Protein AF-A0A7S0AYL0-F1 (afdb_monomer_lite)

InterPro domains:
  IPR009915 NnrU domain [PF07298] (120-303)

Structure (mmCIF, N/CA/C/O backbone):
data_AF-A0A7S0AYL0-F1
#
_entry.id   AF-A0A7S0AYL0-F1
#
loop_
_atom_site.group_PDB
_atom_site.id
_atom_site.type_symbol
_atom_site.label_atom_id
_atom_site.label_alt_id
_atom_site.label_comp_id
_atom_site.label_asym_id
_atom_site.label_entity_id
_atom_site.label_seq_id
_atom_site.pdbx_PDB_ins_code
_atom_site.Cartn_x
_atom_site.Cartn_y
_atom_site.Cartn_z
_atom_site.occupancy
_atom_site.B_iso_or_equiv
_atom_site.auth_seq_id
_atom_site.auth_comp_id
_atom_site.auth_asym_id
_atom_site.auth_atom_id
_atom_site.pdbx_PDB_model_num
ATOM 1 N N . MET A 1 1 ? -30.065 -2.605 -17.791 1.00 26.47 1 MET A N 1
ATOM 2 C CA . MET A 1 1 ? -29.076 -2.563 -16.695 1.00 26.47 1 MET A CA 1
ATOM 3 C C . MET A 1 1 ? -28.288 -1.278 -16.869 1.00 26.47 1 MET A C 1
ATOM 5 O O . MET A 1 1 ? -27.370 -1.223 -17.673 1.00 26.47 1 MET A O 1
ATOM 9 N N . THR A 1 2 ? -28.774 -0.203 -16.255 1.00 16.83 2 THR A N 1
ATOM 10 C CA . THR A 1 2 ? -28.238 1.151 -16.422 1.00 16.83 2 THR A CA 1
ATOM 11 C C . THR A 1 2 ? -27.133 1.337 -15.394 1.00 16.83 2 THR A C 1
ATOM 13 O O . THR A 1 2 ? -27.406 1.353 -14.197 1.00 16.83 2 THR A O 1
ATOM 16 N N . ILE A 1 3 ? -25.887 1.403 -15.856 1.00 20.98 3 ILE A N 1
ATOM 17 C CA . ILE A 1 3 ? -24.735 1.731 -15.018 1.00 20.98 3 ILE A CA 1
ATOM 18 C C . ILE A 1 3 ? -24.869 3.212 -14.661 1.00 20.98 3 ILE A C 1
ATOM 20 O O . ILE A 1 3 ? -24.733 4.078 -15.522 1.00 20.98 3 ILE A O 1
ATOM 24 N N . ILE A 1 4 ? -25.195 3.499 -13.402 1.00 21.14 4 ILE A N 1
ATOM 25 C CA . ILE A 1 4 ? -25.156 4.858 -12.863 1.00 21.14 4 ILE A CA 1
ATOM 26 C C . ILE A 1 4 ? -23.681 5.176 -12.617 1.00 21.14 4 ILE A C 1
ATOM 28 O O . ILE A 1 4 ? -23.102 4.764 -11.614 1.00 21.14 4 ILE A O 1
ATOM 32 N N . ILE A 1 5 ? -23.058 5.870 -13.567 1.00 24.27 5 ILE A N 1
ATOM 33 C CA . ILE A 1 5 ? -21.758 6.509 -13.365 1.00 24.27 5 ILE A CA 1
ATOM 34 C C . ILE A 1 5 ? -22.029 7.731 -12.485 1.00 24.27 5 ILE A C 1
ATOM 36 O O . ILE A 1 5 ? -22.561 8.736 -12.952 1.00 24.27 5 ILE A O 1
ATOM 40 N N . VAL A 1 6 ? -21.738 7.616 -11.192 1.00 28.38 6 VAL A N 1
ATOM 41 C CA . VAL A 1 6 ? -21.771 8.758 -10.273 1.00 28.38 6 VAL A CA 1
ATOM 42 C C . VAL A 1 6 ? -20.580 9.656 -10.615 1.00 28.38 6 VAL A C 1
ATOM 44 O O . VAL A 1 6 ? -19.429 9.224 -10.567 1.00 28.38 6 VAL A O 1
ATOM 47 N N . ASP A 1 7 ? -20.871 10.893 -11.011 1.00 25.28 7 ASP A N 1
ATOM 48 C CA . ASP A 1 7 ? -19.902 11.928 -11.372 1.00 25.28 7 ASP A CA 1
ATOM 49 C C . ASP A 1 7 ? -19.123 12.397 -10.125 1.00 25.28 7 ASP A C 1
ATOM 51 O O . ASP A 1 7 ? -19.541 13.294 -9.393 1.00 25.28 7 ASP A O 1
ATOM 55 N N . TYR A 1 8 ? -17.986 11.748 -9.855 1.00 32.00 8 TYR A N 1
ATOM 56 C CA . TYR A 1 8 ? -17.042 12.131 -8.797 1.00 32.00 8 TYR A CA 1
ATOM 57 C C . TYR A 1 8 ? -16.017 13.191 -9.252 1.00 32.00 8 TYR A C 1
ATOM 59 O O . TYR A 1 8 ? -15.178 13.613 -8.453 1.00 32.00 8 TYR A O 1
ATOM 67 N N . THR A 1 9 ? -16.067 13.661 -10.505 1.00 30.56 9 THR A N 1
ATOM 68 C CA . THR A 1 9 ? -15.042 14.569 -11.048 1.00 30.56 9 THR A CA 1
ATOM 69 C C . THR A 1 9 ? -15.133 16.001 -10.515 1.00 30.56 9 THR A C 1
ATOM 71 O O . THR A 1 9 ? -14.106 16.666 -10.367 1.00 30.56 9 THR A O 1
ATOM 74 N N . ASN A 1 10 ? -16.319 16.465 -10.115 1.00 28.25 10 ASN A N 1
ATOM 75 C CA . ASN A 1 10 ? -16.501 17.855 -9.676 1.00 28.25 10 ASN A CA 1
ATOM 76 C C . ASN A 1 10 ? -15.939 18.168 -8.271 1.00 28.25 10 ASN A C 1
ATOM 78 O O . ASN A 1 10 ? -15.585 19.314 -8.005 1.00 28.25 10 ASN A O 1
ATOM 82 N N . GLY A 1 11 ? -15.779 17.174 -7.386 1.00 31.61 11 GLY A N 1
ATOM 83 C CA . GLY A 1 11 ? -15.178 17.376 -6.052 1.00 31.61 11 GLY A CA 1
ATOM 84 C C . GLY A 1 11 ? -13.641 17.366 -6.039 1.00 31.61 11 GLY A C 1
ATOM 85 O O . GLY A 1 11 ? -13.011 17.928 -5.139 1.00 31.61 11 GLY A O 1
ATOM 86 N N . PHE A 1 12 ? -13.026 16.749 -7.052 1.00 35.31 12 PHE A N 1
ATOM 87 C CA . PHE A 1 12 ? -11.572 16.602 -7.160 1.00 35.31 12 PHE A CA 1
ATOM 88 C C . PHE A 1 12 ? -10.872 17.942 -7.450 1.00 35.31 12 PHE A C 1
ATOM 90 O O . PHE A 1 12 ? -9.815 18.222 -6.889 1.00 35.31 12 PHE A O 1
ATOM 97 N N . LEU A 1 13 ? -11.492 18.815 -8.253 1.00 30.33 13 LEU A N 1
ATOM 98 C CA . LEU A 1 13 ? -10.909 20.104 -8.653 1.00 30.33 13 LEU A CA 1
ATOM 99 C C . LEU A 1 13 ? -11.212 21.259 -7.683 1.00 30.33 13 LEU A C 1
ATOM 101 O O . LEU A 1 13 ? -10.445 22.217 -7.621 1.00 30.33 13 LEU A O 1
ATOM 105 N N . SER A 1 14 ? -12.284 21.187 -6.887 1.00 31.20 14 SER A N 1
ATOM 106 C CA . SER A 1 14 ? -12.647 22.268 -5.952 1.00 31.20 14 SER A CA 1
ATOM 107 C C . SER A 1 14 ? -11.767 22.326 -4.697 1.00 31.20 14 SER A C 1
ATOM 109 O O . SER A 1 14 ? -11.716 23.359 -4.033 1.00 31.20 14 SER A O 1
ATOM 111 N N . SER A 1 15 ? -11.074 21.230 -4.377 1.00 34.34 15 SER A N 1
ATOM 112 C CA . SER A 1 15 ? -10.279 21.068 -3.149 1.00 34.34 15 SER A CA 1
ATOM 113 C C . SER A 1 15 ? -8.835 21.583 -3.281 1.00 34.34 15 SER A C 1
ATOM 115 O O . SER A 1 15 ? -8.134 21.726 -2.284 1.00 34.34 15 SER A O 1
ATOM 117 N N . PHE A 1 16 ? -8.396 21.909 -4.502 1.00 29.06 16 PHE A N 1
ATOM 118 C CA . PHE A 1 16 ? -7.087 22.490 -4.817 1.00 29.06 16 PHE A CA 1
ATOM 119 C C . PHE A 1 16 ? -7.197 24.014 -5.029 1.00 29.06 16 PHE A C 1
ATOM 121 O O . PHE A 1 16 ? -6.874 24.546 -6.089 1.00 29.06 16 PHE A O 1
ATOM 128 N N . GLN A 1 17 ? -7.663 24.760 -4.022 1.00 27.66 17 GLN A N 1
ATOM 129 C CA . GLN A 1 17 ? -7.440 26.211 -4.004 1.00 27.66 17 GLN A CA 1
ATOM 130 C C . GLN A 1 17 ? -6.068 26.503 -3.388 1.00 27.66 17 GLN A C 1
ATOM 132 O O . GLN A 1 17 ? -5.915 26.566 -2.172 1.00 27.66 17 GLN A O 1
ATOM 137 N N . LEU A 1 18 ? -5.064 26.697 -4.250 1.00 30.95 18 LEU A N 1
ATOM 138 C CA . LEU A 1 18 ? -3.813 27.367 -3.882 1.00 30.95 18 LEU A CA 1
ATOM 139 C C . LEU A 1 18 ? -4.119 28.745 -3.255 1.00 30.95 18 LEU A C 1
ATOM 141 O O . LEU A 1 18 ? -5.102 29.387 -3.648 1.00 30.95 18 LEU A O 1
ATOM 145 N N . PRO A 1 19 ? -3.291 29.237 -2.314 1.00 30.42 19 PRO A N 1
ATOM 146 C CA . PRO A 1 19 ? -3.518 30.520 -1.663 1.00 30.42 19 PRO A CA 1
ATOM 147 C C . PRO A 1 19 ? -3.587 31.655 -2.694 1.00 30.42 19 PRO A C 1
ATOM 149 O O . PRO A 1 19 ? -2.611 32.005 -3.360 1.00 30.42 19 PRO A O 1
ATOM 152 N N . LYS A 1 20 ? -4.775 32.259 -2.807 1.00 38.06 20 LYS A N 1
ATOM 153 C CA . LYS A 1 20 ? -4.992 33.534 -3.490 1.00 38.06 20 LYS A CA 1
ATOM 154 C C . LYS A 1 20 ? -4.237 34.606 -2.708 1.00 38.06 20 LYS A C 1
ATOM 156 O O . LYS A 1 20 ? -4.746 35.048 -1.692 1.00 38.06 20 LYS A O 1
ATOM 161 N N . HIS A 1 21 ? -3.028 34.958 -3.146 1.00 34.19 21 HIS A N 1
ATOM 162 C CA . HIS A 1 21 ? -2.421 36.300 -3.110 1.00 34.19 21 HIS A CA 1
ATOM 163 C C . HIS A 1 21 ? -0.902 36.206 -3.332 1.00 34.19 21 HIS A C 1
ATOM 165 O O . HIS A 1 21 ? -0.111 36.312 -2.403 1.00 34.19 21 HIS A O 1
ATOM 171 N N . VAL A 1 22 ? -0.484 36.103 -4.595 1.00 30.55 22 VAL A N 1
ATOM 172 C CA . VAL A 1 22 ? 0.823 36.617 -5.030 1.00 30.55 22 VAL A CA 1
ATOM 173 C C . VAL A 1 22 ? 0.535 37.638 -6.123 1.00 30.55 22 VAL A C 1
ATOM 175 O O . VAL A 1 22 ? 0.141 37.291 -7.234 1.00 30.55 22 VAL A O 1
ATOM 178 N N . LYS A 1 23 ? 0.640 38.927 -5.779 1.00 30.06 23 LYS A N 1
ATOM 179 C CA . LYS A 1 23 ? 0.617 40.016 -6.760 1.00 30.06 23 LYS A CA 1
ATOM 180 C C . LYS A 1 23 ? 1.917 39.937 -7.554 1.00 30.06 23 LYS A C 1
ATOM 182 O O . LYS A 1 23 ? 2.958 40.355 -7.061 1.00 30.06 23 LYS A O 1
ATOM 187 N N . VAL A 1 24 ? 1.849 39.412 -8.770 1.00 33.09 24 VAL A N 1
ATOM 188 C CA . VAL A 1 24 ? 2.920 39.575 -9.754 1.00 33.09 24 VAL A CA 1
ATOM 189 C C . VAL A 1 24 ? 2.742 40.960 -10.372 1.00 33.09 24 VAL A C 1
ATOM 191 O O . VAL A 1 24 ? 1.750 41.228 -11.048 1.00 33.09 24 VAL A O 1
ATOM 194 N N . THR A 1 25 ? 3.660 41.875 -10.070 1.00 34.66 25 THR A N 1
ATOM 195 C CA . THR A 1 25 ? 3.777 43.170 -10.751 1.00 34.66 25 THR A CA 1
ATOM 196 C C . THR A 1 25 ? 4.144 42.950 -12.222 1.00 34.66 25 THR A C 1
ATOM 198 O O . THR A 1 25 ? 5.021 42.126 -12.491 1.00 34.66 25 THR A O 1
ATOM 201 N N . PRO A 1 26 ? 3.530 43.666 -13.183 1.00 31.12 26 PRO A N 1
ATOM 202 C CA . PRO A 1 26 ? 3.932 43.579 -14.580 1.00 31.12 26 PRO A CA 1
ATOM 203 C C . PRO A 1 26 ? 5.318 44.209 -14.734 1.00 31.12 26 PRO A C 1
ATOM 205 O O . PRO A 1 26 ? 5.498 45.384 -14.417 1.00 31.12 26 PRO A O 1
ATOM 208 N N . ALA A 1 27 ? 6.293 43.426 -15.195 1.00 35.28 27 ALA A N 1
ATOM 209 C CA . ALA A 1 27 ? 7.571 43.959 -15.636 1.00 35.28 27 ALA A CA 1
ATOM 210 C C . ALA A 1 27 ? 7.361 44.794 -16.905 1.00 35.28 27 ALA A C 1
ATOM 212 O O . ALA A 1 27 ? 6.584 44.437 -17.793 1.00 35.28 27 ALA A O 1
ATOM 213 N N . GLU A 1 28 ? 8.034 45.936 -16.925 1.00 33.78 28 GLU A N 1
ATOM 214 C CA . GLU A 1 28 ? 7.941 46.978 -17.930 1.00 33.78 28 GLU A CA 1
ATOM 215 C C . GLU A 1 28 ? 8.328 46.501 -19.335 1.00 33.78 28 GLU A C 1
ATOM 217 O O . GLU A 1 28 ? 9.193 45.650 -19.544 1.00 33.78 28 GLU A O 1
ATOM 222 N N . TYR A 1 29 ? 7.658 47.124 -20.300 1.00 36.09 29 TYR A N 1
ATOM 223 C CA . TYR A 1 29 ? 7.918 47.077 -21.729 1.00 36.09 29 TYR A CA 1
ATOM 224 C C . TYR A 1 29 ? 9.402 47.298 -22.060 1.00 36.09 29 TYR A C 1
ATOM 226 O O . TYR A 1 29 ? 9.935 48.383 -21.835 1.00 36.09 29 TYR A O 1
ATOM 234 N N . PHE A 1 30 ? 10.019 46.330 -22.737 1.00 33.75 30 PHE A N 1
ATOM 235 C CA . PHE A 1 30 ? 11.173 46.575 -23.599 1.00 33.75 30 PHE A CA 1
ATOM 236 C C . PHE A 1 30 ? 10.751 46.360 -25.056 1.00 33.75 30 PHE A C 1
ATOM 238 O O . PHE A 1 30 ? 10.310 45.277 -25.437 1.00 33.75 30 PHE A O 1
ATOM 245 N N . SER A 1 31 ? 10.838 47.425 -25.858 1.00 36.59 31 SER A N 1
ATOM 246 C CA . SER A 1 31 ? 10.596 47.385 -27.306 1.00 36.59 31 SER A CA 1
ATOM 247 C C . SER A 1 31 ? 11.682 46.584 -28.039 1.00 36.59 31 SER A C 1
ATOM 249 O O . SER A 1 31 ? 12.841 46.608 -27.616 1.00 36.59 31 SER A O 1
ATOM 251 N N . PRO A 1 32 ? 11.342 45.920 -29.159 1.00 41.91 32 PRO A N 1
ATOM 252 C CA . PRO A 1 32 ? 12.275 45.099 -29.913 1.00 41.91 32 PRO A CA 1
ATOM 253 C C . PRO A 1 32 ? 13.126 45.980 -30.829 1.00 41.91 32 PRO A C 1
ATOM 255 O O . PRO A 1 32 ? 12.594 46.727 -31.650 1.00 41.91 32 PRO A O 1
ATOM 258 N N . ASN A 1 33 ? 14.449 45.861 -30.720 1.00 36.22 33 ASN A N 1
ATOM 259 C CA . ASN A 1 33 ? 15.354 46.320 -31.766 1.00 36.22 33 ASN A CA 1
ATOM 260 C C . ASN A 1 33 ? 15.799 45.112 -32.595 1.00 36.22 33 ASN A C 1
ATOM 262 O O . ASN A 1 33 ? 16.227 44.084 -32.074 1.00 36.22 33 ASN A O 1
ATOM 266 N N . SER A 1 34 ? 15.619 45.268 -33.897 1.00 54.88 34 SER A N 1
ATOM 267 C CA . SER A 1 34 ? 15.847 44.332 -34.988 1.00 54.88 34 SER A CA 1
ATOM 268 C C . SER A 1 34 ? 17.227 43.670 -34.990 1.00 54.88 34 SER A C 1
ATOM 270 O O . SER A 1 34 ? 18.239 44.368 -35.020 1.00 54.88 34 SER A O 1
ATOM 272 N N . ASN A 1 35 ? 17.256 42.340 -35.123 1.00 39.06 35 ASN A N 1
ATOM 273 C CA . ASN A 1 35 ? 18.269 41.655 -35.926 1.00 39.06 35 ASN A CA 1
ATOM 274 C C . ASN A 1 35 ? 17.721 40.332 -36.503 1.00 39.06 35 ASN A C 1
ATOM 276 O O . ASN A 1 35 ? 16.977 39.636 -35.809 1.00 39.06 35 ASN A O 1
ATOM 280 N N . PRO A 1 36 ? 18.041 39.997 -37.767 1.00 52.12 36 PRO A N 1
ATOM 281 C CA . PRO A 1 36 ? 17.479 38.853 -38.471 1.00 52.12 36 PRO A CA 1
ATOM 282 C C . PRO A 1 36 ? 18.335 37.597 -38.270 1.00 52.12 36 PRO A C 1
ATOM 284 O O . PRO A 1 36 ? 19.562 37.670 -38.248 1.00 52.12 36 PRO A O 1
ATOM 287 N N . GLY A 1 37 ? 17.680 36.437 -38.210 1.00 47.25 37 GLY A N 1
ATOM 288 C CA . GLY A 1 37 ? 18.334 35.141 -38.389 1.00 47.25 37 GLY A CA 1
ATOM 289 C C . GLY A 1 37 ? 18.324 34.247 -37.157 1.00 47.25 37 GLY A C 1
ATOM 290 O O . GLY A 1 37 ? 19.370 34.007 -36.574 1.00 47.25 37 GLY A O 1
ATOM 291 N N . TYR A 1 38 ? 17.158 33.704 -36.812 1.00 39.50 38 TYR A N 1
ATOM 292 C CA . TYR A 1 38 ? 17.070 32.342 -36.288 1.00 39.50 38 TYR A CA 1
ATOM 293 C C . TYR A 1 38 ? 15.768 31.731 -36.795 1.00 39.50 38 TYR A C 1
ATOM 295 O O . TYR A 1 38 ? 14.670 32.070 -36.358 1.00 39.50 38 TYR A O 1
ATOM 303 N N . ASP A 1 39 ? 15.934 30.900 -37.815 1.00 47.94 39 ASP A N 1
ATOM 304 C CA . ASP A 1 39 ? 14.922 29.989 -38.318 1.00 47.94 39 ASP A CA 1
ATOM 305 C C . ASP A 1 39 ? 14.740 28.836 -37.316 1.00 47.94 39 ASP A C 1
ATOM 307 O O . ASP A 1 39 ? 15.623 28.580 -36.494 1.00 47.94 39 ASP A O 1
ATOM 311 N N . SER A 1 40 ? 13.625 28.118 -37.432 1.00 44.62 40 SER A N 1
ATOM 312 C CA . SER A 1 40 ? 13.174 26.974 -36.617 1.00 44.62 40 SER A CA 1
ATOM 313 C C . SER A 1 40 ? 12.541 27.287 -35.252 1.00 44.62 40 SER A C 1
ATOM 315 O O . SER A 1 40 ? 13.028 26.947 -34.174 1.00 44.62 40 SER A O 1
ATOM 317 N N . THR A 1 41 ? 11.306 27.788 -35.324 1.00 42.84 41 THR A N 1
ATOM 318 C CA . THR A 1 41 ? 10.229 27.374 -34.418 1.00 42.84 41 THR A CA 1
ATOM 319 C C . THR A 1 41 ? 10.084 25.848 -34.463 1.00 42.84 41 THR A C 1
ATOM 321 O O . THR A 1 41 ? 9.257 25.288 -35.182 1.00 42.84 41 THR A O 1
ATOM 324 N N . SER A 1 42 ? 10.895 25.156 -33.664 1.00 44.16 42 SER A N 1
ATOM 325 C CA . SER A 1 42 ? 10.657 23.764 -33.289 1.00 44.16 42 SER A CA 1
ATOM 326 C C . SER A 1 42 ? 9.428 23.744 -32.391 1.00 44.16 42 SER A C 1
ATOM 328 O O . SER A 1 42 ? 9.512 23.805 -31.167 1.00 44.16 42 SER A O 1
ATOM 330 N N . SER A 1 43 ? 8.256 23.760 -33.022 1.00 43.69 43 SER A N 1
ATOM 331 C CA . SER A 1 43 ? 7.016 23.406 -32.354 1.00 43.69 43 SER A CA 1
ATOM 332 C C . SER A 1 43 ? 7.212 22.015 -31.753 1.00 43.69 43 SER A C 1
ATOM 334 O O . SER A 1 43 ? 7.359 21.025 -32.465 1.00 43.69 43 SER A O 1
ATOM 336 N N . LEU A 1 44 ? 7.287 21.965 -30.423 1.00 42.00 44 LEU A N 1
ATOM 337 C CA . LEU A 1 44 ? 7.211 20.759 -29.608 1.00 42.00 44 LEU A CA 1
ATOM 338 C C . LEU A 1 44 ? 5.810 20.159 -29.806 1.00 42.00 44 LEU A C 1
ATOM 340 O O . LEU A 1 44 ? 4.937 20.243 -28.946 1.00 42.00 44 LEU A O 1
ATOM 344 N N . GLN A 1 45 ? 5.560 19.590 -30.984 1.00 42.00 45 GLN A N 1
ATOM 345 C CA . GLN A 1 45 ? 4.524 18.589 -31.155 1.00 42.00 45 GLN A CA 1
ATOM 346 C C . GLN A 1 45 ? 5.002 17.375 -30.361 1.00 42.00 45 GLN A C 1
ATOM 348 O O . GLN A 1 45 ? 5.715 16.520 -30.880 1.00 42.00 45 GLN A O 1
ATOM 353 N N . MET A 1 46 ? 4.628 17.304 -29.079 1.00 41.81 46 MET A N 1
ATOM 354 C CA . MET A 1 46 ? 4.509 16.018 -28.400 1.00 41.81 46 MET A CA 1
ATOM 355 C C . MET A 1 46 ? 3.421 15.239 -29.142 1.00 41.81 46 MET A C 1
ATOM 357 O O . MET A 1 46 ? 2.249 15.266 -28.769 1.00 41.81 46 MET A O 1
ATOM 361 N N . ALA A 1 47 ? 3.792 14.612 -30.255 1.00 45.59 47 ALA A N 1
ATOM 362 C CA . ALA A 1 47 ? 2.994 13.568 -30.854 1.00 45.59 47 ALA A CA 1
ATOM 363 C C . ALA A 1 47 ? 2.912 12.467 -29.795 1.00 45.59 47 ALA A C 1
ATOM 365 O O . AL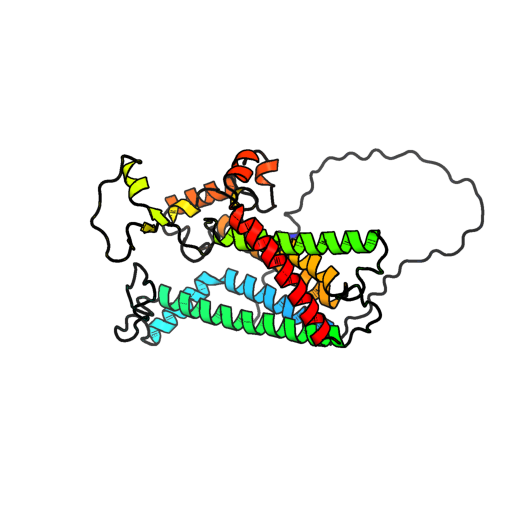A A 1 47 ? 3.891 11.770 -29.536 1.00 45.59 47 ALA A O 1
ATOM 366 N N . SER A 1 48 ? 1.775 12.382 -29.107 1.00 55.88 48 SER A N 1
ATOM 367 C CA . SER A 1 48 ? 1.471 11.227 -28.277 1.00 55.88 48 SER A CA 1
ATOM 368 C C . SER A 1 48 ? 1.355 10.052 -29.233 1.00 55.88 48 SER A C 1
ATOM 370 O O . SER A 1 48 ? 0.360 9.906 -29.944 1.00 55.88 48 SER A O 1
ATOM 372 N N . SER A 1 49 ? 2.417 9.253 -29.321 1.00 70.81 49 SER A N 1
ATOM 373 C CA . SER A 1 49 ? 2.323 7.951 -29.960 1.00 70.81 49 SER A CA 1
ATOM 374 C C . SER A 1 49 ? 1.143 7.220 -29.316 1.00 70.81 49 SER A C 1
ATOM 376 O O . SER A 1 49 ? 1.039 7.218 -28.084 1.00 70.81 49 SER A O 1
ATOM 378 N N . PRO A 1 50 ? 0.211 6.671 -30.111 1.00 80.94 50 PRO A N 1
ATOM 379 C CA . PRO A 1 50 ? -0.902 5.923 -29.552 1.00 80.94 50 PRO A CA 1
ATOM 380 C C . PRO A 1 50 ? -0.350 4.761 -28.722 1.00 80.94 50 PRO A C 1
ATOM 382 O O . PRO A 1 50 ? 0.623 4.126 -29.131 1.00 80.94 50 PRO A O 1
ATOM 385 N N . LEU A 1 51 ? -0.966 4.508 -27.563 1.00 85.56 51 LEU A N 1
ATOM 386 C CA . LEU A 1 51 ? -0.624 3.365 -26.716 1.00 85.56 51 LEU A CA 1
ATOM 387 C C . LEU A 1 51 ? -0.668 2.081 -27.546 1.00 85.56 51 LEU A C 1
ATOM 389 O O . LEU A 1 51 ? -1.595 1.872 -28.336 1.00 85.56 51 LEU A O 1
ATOM 393 N N . THR A 1 52 ? 0.311 1.209 -27.339 1.00 90.00 52 THR A N 1
ATOM 394 C CA . THR A 1 52 ? 0.251 -0.156 -27.862 1.00 90.00 52 THR A CA 1
ATOM 395 C C . THR A 1 52 ? -0.926 -0.913 -27.234 1.00 90.00 52 THR A C 1
ATOM 397 O O . THR A 1 52 ? -1.438 -0.540 -26.174 1.00 90.00 52 THR A O 1
ATOM 400 N N . ASN A 1 53 ? -1.367 -2.003 -27.871 1.00 93.56 53 ASN A N 1
ATOM 401 C CA . ASN A 1 53 ? -2.448 -2.832 -27.323 1.00 93.56 53 ASN A CA 1
ATOM 402 C C . ASN A 1 53 ? -2.105 -3.369 -25.921 1.00 93.56 53 ASN A C 1
ATOM 404 O O . ASN A 1 53 ? -2.985 -3.430 -25.063 1.00 93.56 53 ASN A O 1
ATOM 408 N N . ASP A 1 54 ? -0.834 -3.700 -25.677 1.00 93.94 54 ASP A N 1
ATOM 409 C CA . ASP A 1 54 ? -0.372 -4.231 -24.393 1.00 93.94 54 ASP A CA 1
ATOM 410 C C . ASP A 1 54 ? -0.337 -3.144 -23.310 1.00 93.94 54 ASP A C 1
ATOM 412 O O . ASP A 1 54 ? -0.793 -3.369 -22.188 1.00 93.94 54 ASP A O 1
ATOM 416 N N . GLU A 1 55 ? 0.107 -1.928 -23.643 1.00 93.38 55 GLU A N 1
ATOM 417 C CA . GLU A 1 55 ? 0.049 -0.784 -22.723 1.00 93.38 55 GLU A CA 1
ATOM 418 C C . GLU A 1 55 ? -1.395 -0.371 -22.412 1.00 93.38 55 GLU A C 1
ATOM 420 O O . GLU A 1 55 ? -1.710 -0.027 -21.271 1.00 93.38 55 GLU A O 1
ATOM 425 N N . ALA A 1 56 ? -2.293 -0.439 -23.398 1.00 95.25 56 ALA A N 1
ATOM 426 C CA . ALA A 1 56 ? -3.715 -0.190 -23.191 1.00 95.25 56 ALA A CA 1
ATOM 427 C C . ALA A 1 56 ? -4.350 -1.255 -22.279 1.00 95.25 56 ALA A C 1
ATOM 429 O O . ALA A 1 56 ? -5.128 -0.912 -21.385 1.00 95.25 56 ALA A O 1
ATOM 430 N N . ALA A 1 57 ? -3.993 -2.532 -22.455 1.00 96.94 57 ALA A N 1
ATOM 431 C CA . ALA A 1 57 ? -4.433 -3.617 -21.581 1.00 96.94 57 ALA A CA 1
ATOM 432 C C . ALA A 1 57 ? -3.908 -3.442 -20.147 1.00 96.94 57 ALA A C 1
ATOM 434 O O . ALA A 1 57 ? -4.666 -3.596 -19.188 1.00 96.94 57 ALA A O 1
ATOM 435 N N . LEU A 1 58 ? -2.638 -3.059 -19.991 1.00 97.69 58 LEU A N 1
ATOM 436 C CA . LEU A 1 58 ? -2.051 -2.738 -18.693 1.00 97.69 58 LEU A CA 1
ATOM 437 C C . LEU A 1 58 ? -2.798 -1.582 -18.014 1.00 97.69 58 LEU A C 1
ATOM 439 O O . LEU A 1 58 ? -3.238 -1.720 -16.871 1.00 97.69 58 LEU A O 1
ATOM 443 N N . ALA A 1 59 ? -2.992 -0.467 -18.722 1.00 97.12 59 ALA A N 1
ATOM 444 C CA . ALA A 1 59 ? -3.714 0.690 -18.201 1.00 97.12 59 ALA A CA 1
ATOM 445 C C . ALA A 1 59 ? -5.146 0.322 -17.784 1.00 97.12 59 ALA A C 1
ATOM 447 O O . ALA A 1 59 ? -5.597 0.719 -16.707 1.00 97.12 59 ALA A O 1
ATOM 448 N N . PHE A 1 60 ? -5.840 -0.489 -18.588 1.00 97.81 60 PHE A N 1
ATOM 449 C CA . PHE A 1 60 ? -7.164 -1.006 -18.252 1.00 97.81 60 PHE A CA 1
ATOM 450 C C . PHE A 1 60 ? -7.154 -1.776 -16.928 1.00 97.81 60 PHE A C 1
ATOM 452 O O . PHE A 1 60 ? -7.968 -1.480 -16.054 1.00 97.81 60 PHE A O 1
ATOM 459 N N . TRP A 1 61 ? -6.234 -2.725 -16.744 1.00 98.25 61 TRP A N 1
ATOM 460 C CA . TRP A 1 61 ? -6.197 -3.543 -15.530 1.00 98.25 61 TRP A CA 1
ATOM 461 C C . TRP A 1 61 ? -5.788 -2.759 -14.284 1.00 98.25 61 TRP A C 1
ATOM 463 O O . TRP A 1 61 ? -6.355 -2.989 -13.216 1.00 98.25 61 TRP A O 1
ATOM 473 N N . VAL A 1 62 ? -4.881 -1.788 -14.411 1.00 97.81 62 VAL A N 1
ATOM 474 C CA . VAL A 1 62 ? -4.531 -0.866 -13.317 1.00 97.81 62 VAL A CA 1
ATOM 475 C C . VAL A 1 62 ? -5.742 -0.023 -12.906 1.00 97.81 62 VAL A C 1
ATOM 477 O O . VAL A 1 62 ? -6.046 0.093 -11.717 1.00 97.81 62 VAL A O 1
ATOM 480 N N . VAL A 1 63 ? -6.492 0.517 -13.873 1.00 97.38 63 VAL A N 1
ATOM 481 C CA . VAL A 1 63 ? -7.726 1.271 -13.598 1.00 97.38 63 VAL A CA 1
ATOM 482 C C . VAL A 1 63 ? -8.812 0.363 -13.016 1.00 97.38 63 VAL A C 1
ATOM 484 O O . VAL A 1 63 ? -9.499 0.764 -12.076 1.00 97.38 63 VAL A O 1
ATOM 487 N N . ALA A 1 64 ? -8.963 -0.866 -13.513 1.00 97.31 64 ALA A N 1
ATOM 488 C CA . ALA A 1 64 ? -9.905 -1.849 -12.981 1.00 97.31 64 ALA A CA 1
ATOM 489 C C . ALA A 1 64 ? -9.570 -2.220 -11.528 1.00 97.31 64 ALA A C 1
ATOM 491 O O . ALA A 1 64 ? -10.458 -2.261 -10.676 1.00 97.31 64 ALA A O 1
ATOM 492 N N . PHE A 1 65 ? -8.289 -2.417 -11.213 1.00 96.81 65 PHE A N 1
ATOM 493 C CA . PHE A 1 65 ? -7.813 -2.629 -9.848 1.00 96.81 65 PHE A CA 1
ATOM 494 C C . PHE A 1 65 ? -8.162 -1.438 -8.945 1.00 96.81 65 PHE A C 1
ATOM 496 O O . PHE A 1 65 ? -8.845 -1.610 -7.933 1.00 96.81 65 PHE A O 1
ATOM 503 N N . ALA A 1 66 ? -7.775 -0.221 -9.338 1.00 95.44 66 ALA A N 1
ATOM 504 C CA . ALA A 1 66 ? -7.994 0.976 -8.530 1.00 95.44 66 ALA A CA 1
ATOM 505 C C . ALA A 1 66 ? -9.490 1.270 -8.314 1.00 95.44 66 ALA A C 1
ATOM 507 O O . ALA A 1 66 ? -9.933 1.486 -7.184 1.00 95.44 66 ALA A O 1
ATOM 508 N N . SER A 1 67 ? -10.285 1.238 -9.387 1.00 95.12 67 SER A N 1
ATOM 509 C CA . SER A 1 67 ? -11.726 1.514 -9.338 1.00 95.12 67 SER A CA 1
ATOM 510 C C . SER A 1 67 ? -12.499 0.451 -8.559 1.00 95.12 67 SER A C 1
ATOM 512 O O . SER A 1 67 ? -13.372 0.808 -7.769 1.00 95.12 67 SER A O 1
ATOM 514 N N . SER A 1 68 ? -12.160 -0.836 -8.706 1.00 94.12 68 SER A N 1
ATOM 515 C CA . SER A 1 68 ? -12.797 -1.907 -7.932 1.00 94.12 68 SER A CA 1
ATOM 516 C C . SER A 1 68 ? -12.497 -1.779 -6.439 1.00 94.12 68 SER A C 1
ATOM 518 O O . SER A 1 68 ? -13.417 -1.882 -5.633 1.00 94.12 68 SER A O 1
ATOM 520 N N . HIS A 1 69 ? -11.259 -1.463 -6.049 1.00 91.12 69 HIS A N 1
ATOM 521 C CA . HIS A 1 69 ? -10.906 -1.276 -4.638 1.00 91.12 69 HIS A CA 1
ATOM 522 C C . HIS A 1 69 ? -11.620 -0.078 -4.029 1.00 91.12 69 HIS A C 1
ATOM 524 O O . HIS A 1 69 ? -12.252 -0.201 -2.979 1.00 91.12 69 HIS A O 1
ATOM 530 N N . ILE A 1 70 ? -11.555 1.077 -4.695 1.00 90.44 70 ILE A N 1
ATOM 531 C CA . ILE A 1 70 ? -12.197 2.302 -4.213 1.00 90.44 70 ILE A CA 1
ATOM 532 C C . ILE A 1 70 ? -13.722 2.118 -4.170 1.00 90.44 70 ILE A C 1
ATOM 534 O O . ILE A 1 70 ? -14.347 2.463 -3.165 1.00 90.44 70 ILE A O 1
ATOM 538 N N . GLY A 1 71 ? -14.312 1.520 -5.208 1.00 89.81 71 GLY A N 1
ATOM 539 C CA . GLY A 1 71 ? -15.753 1.300 -5.344 1.00 89.81 71 GLY A CA 1
ATOM 540 C C . GLY A 1 71 ? -16.326 0.265 -4.372 1.00 89.81 71 GLY A C 1
ATOM 541 O O . GLY A 1 71 ? -17.320 0.547 -3.699 1.00 89.81 71 GLY A O 1
ATOM 542 N N . MET A 1 72 ? -15.688 -0.905 -4.228 1.00 88.94 72 MET A N 1
ATOM 543 C CA . MET A 1 72 ? -16.092 -1.918 -3.236 1.00 88.94 72 MET A CA 1
ATOM 544 C C . MET A 1 72 ? -15.968 -1.370 -1.822 1.00 88.94 72 MET A C 1
ATOM 546 O O . MET A 1 72 ? -16.843 -1.572 -0.988 1.00 88.94 72 MET A O 1
ATOM 550 N N . SER A 1 73 ? -14.904 -0.612 -1.572 1.00 84.06 73 SER A N 1
ATOM 551 C CA . SER A 1 73 ? -14.729 0.081 -0.310 1.00 84.06 73 SER A CA 1
ATOM 552 C C . SER A 1 73 ? -15.887 1.079 -0.099 1.00 84.06 73 SER A C 1
ATOM 554 O O . SER A 1 73 ? -16.453 1.119 0.991 1.00 84.06 73 SER A O 1
ATOM 556 N N . ALA A 1 74 ? -16.303 1.840 -1.123 1.00 84.06 74 ALA A N 1
ATOM 557 C CA . ALA A 1 74 ? -17.352 2.867 -1.008 1.00 84.06 74 ALA A CA 1
ATOM 558 C C . ALA A 1 74 ? -18.737 2.286 -0.720 1.00 84.06 74 ALA A C 1
ATOM 560 O O . ALA A 1 74 ? -19.534 2.895 -0.018 1.00 84.06 74 ALA A O 1
ATOM 561 N N . THR A 1 75 ? -18.996 1.082 -1.218 1.00 87.12 75 THR A N 1
ATOM 562 C CA . THR A 1 75 ? -20.266 0.365 -1.049 1.00 87.12 75 THR A CA 1
ATOM 563 C C . THR A 1 75 ? -20.180 -0.749 -0.004 1.00 87.12 75 THR A C 1
ATOM 565 O O . THR A 1 75 ? -21.094 -1.563 0.123 1.00 87.12 75 THR A O 1
ATOM 568 N N . ARG A 1 76 ? -19.101 -0.774 0.789 1.00 85.94 76 ARG A N 1
ATOM 569 C CA . ARG A 1 76 ? -18.760 -1.864 1.711 1.00 85.94 76 ARG A CA 1
ATOM 570 C C . ARG A 1 76 ? -19.898 -2.239 2.654 1.00 85.94 76 ARG A C 1
ATOM 572 O O . ARG A 1 76 ? -20.217 -3.417 2.748 1.00 85.94 76 ARG A O 1
ATOM 579 N N . SER A 1 77 ? -20.506 -1.272 3.345 1.00 84.12 77 SER A N 1
ATOM 580 C CA . SER A 1 77 ? -21.572 -1.547 4.323 1.00 84.12 77 SER A CA 1
ATOM 581 C C . SER A 1 77 ? -22.788 -2.208 3.670 1.00 84.12 77 SER A C 1
ATOM 583 O O . SER A 1 77 ? -23.326 -3.176 4.201 1.00 84.12 77 SER A O 1
ATOM 585 N N . PHE A 1 78 ? -23.174 -1.732 2.483 1.00 88.69 78 PHE A N 1
ATOM 586 C CA . PHE A 1 78 ? -24.272 -2.307 1.708 1.00 88.69 78 PHE A CA 1
ATOM 587 C C . PHE A 1 78 ? -23.956 -3.737 1.252 1.00 88.69 78 PHE A C 1
ATOM 589 O O . PHE A 1 78 ? -24.786 -4.632 1.416 1.00 88.69 78 PHE A O 1
ATOM 596 N N . ILE A 1 79 ? -22.745 -3.972 0.730 1.00 90.31 79 ILE A N 1
ATOM 597 C CA . ILE A 1 79 ? -22.316 -5.308 0.298 1.00 90.31 79 ILE A CA 1
ATOM 598 C C . ILE A 1 79 ? -22.277 -6.267 1.495 1.00 90.31 79 ILE A C 1
ATOM 600 O O . ILE A 1 79 ? -22.810 -7.366 1.398 1.00 90.31 79 ILE A O 1
ATOM 604 N N . ILE A 1 80 ? -21.697 -5.855 2.628 1.00 89.12 80 ILE A N 1
ATOM 605 C CA . ILE A 1 80 ? -21.627 -6.672 3.850 1.00 89.12 80 ILE A CA 1
ATOM 606 C C . ILE A 1 80 ? -23.028 -7.054 4.331 1.00 89.12 80 ILE A C 1
ATOM 608 O O . ILE A 1 80 ? -23.270 -8.238 4.540 1.00 89.12 80 ILE A O 1
ATOM 612 N N . SER A 1 81 ? -23.949 -6.091 4.451 1.00 90.94 81 SER A N 1
ATOM 613 C CA . SER A 1 81 ? -25.330 -6.367 4.873 1.00 90.94 81 SER A CA 1
ATOM 614 C C . SER A 1 81 ? -26.012 -7.351 3.925 1.00 90.94 81 SER A C 1
ATOM 616 O O . SER A 1 81 ? -26.539 -8.364 4.364 1.00 90.94 81 SER A O 1
ATOM 618 N N . THR A 1 82 ? -25.919 -7.106 2.614 1.00 95.38 82 THR A N 1
ATOM 619 C CA . THR A 1 82 ? -26.546 -7.962 1.594 1.00 95.38 82 THR A CA 1
ATOM 620 C C . THR A 1 82 ? -25.994 -9.390 1.631 1.00 95.38 82 THR A C 1
ATOM 622 O O . THR A 1 82 ? -26.748 -10.357 1.539 1.00 95.38 82 THR A O 1
ATOM 625 N N . LEU A 1 83 ? -24.673 -9.544 1.776 1.00 95.38 83 LEU A N 1
ATOM 626 C CA . LEU A 1 83 ? -24.032 -10.855 1.890 1.00 95.38 83 LEU A CA 1
ATOM 627 C C . LEU A 1 83 ? -24.386 -11.557 3.207 1.00 95.38 83 LEU A C 1
ATOM 629 O O . LEU A 1 83 ? -24.522 -12.778 3.214 1.00 95.38 83 LEU A O 1
ATOM 633 N N . GLY A 1 84 ? -24.550 -10.803 4.295 1.00 94.25 84 GLY A N 1
ATOM 634 C CA . GLY A 1 84 ? -25.005 -11.315 5.585 1.00 94.25 84 GLY A CA 1
ATOM 635 C C . GLY A 1 84 ? -26.432 -11.852 5.528 1.00 94.25 84 GLY A C 1
ATOM 636 O O . GLY A 1 84 ? -26.677 -12.989 5.933 1.00 94.25 84 GLY A O 1
ATOM 637 N N . ASP A 1 85 ? -27.351 -11.085 4.940 1.00 96.44 85 ASP A N 1
ATOM 638 C CA . ASP A 1 85 ? -28.744 -11.493 4.732 1.00 96.44 85 ASP A CA 1
ATOM 639 C C . ASP A 1 85 ? -28.827 -12.730 3.827 1.00 96.44 85 ASP A C 1
ATOM 641 O O . ASP A 1 85 ? -29.550 -13.685 4.119 1.00 96.44 85 ASP A O 1
ATOM 645 N N . MET A 1 86 ? -28.022 -12.763 2.758 1.00 96.88 86 MET A N 1
ATOM 646 C CA . MET A 1 86 ? -27.904 -13.933 1.889 1.00 96.88 86 MET A CA 1
ATOM 647 C C . MET A 1 86 ? -27.391 -15.156 2.662 1.00 96.88 86 MET A C 1
ATOM 649 O O . MET A 1 86 ? -27.980 -16.231 2.553 1.00 96.88 86 MET A O 1
ATOM 653 N N . ALA A 1 87 ? -26.336 -15.009 3.468 1.00 95.75 87 ALA A N 1
ATOM 654 C CA . ALA A 1 87 ? -25.800 -16.097 4.284 1.00 95.75 87 ALA A CA 1
ATOM 655 C C . ALA A 1 87 ? -26.832 -16.618 5.295 1.00 95.75 87 ALA A C 1
ATOM 657 O O . ALA A 1 87 ? -26.945 -17.828 5.485 1.00 95.75 87 ALA A O 1
ATOM 658 N N . SER A 1 88 ? -27.625 -15.726 5.892 1.00 95.81 88 SER A N 1
ATOM 659 C CA . SER A 1 88 ? -28.733 -16.103 6.771 1.00 95.81 88 SER A CA 1
ATOM 660 C C . SER A 1 88 ? -29.833 -16.852 6.011 1.00 95.81 88 SER A C 1
ATOM 662 O O . SER A 1 88 ? -30.291 -17.890 6.480 1.00 95.81 88 SER A O 1
ATOM 664 N N . SER A 1 89 ? -30.198 -16.407 4.802 1.00 96.81 89 SER A N 1
ATOM 665 C CA . SER A 1 89 ? -31.209 -17.079 3.966 1.00 96.81 89 SER A CA 1
ATOM 666 C C . SER A 1 89 ? -30.796 -18.482 3.504 1.00 96.81 89 SER A C 1
ATOM 668 O O . SER A 1 89 ? -31.646 -19.340 3.274 1.00 96.81 89 SER A O 1
ATOM 670 N N . LEU A 1 90 ? -29.486 -18.718 3.390 1.00 96.50 90 LEU A N 1
ATOM 671 C CA . LEU A 1 90 ? -28.885 -20.010 3.066 1.00 96.50 90 LEU A CA 1
ATOM 672 C C . LEU A 1 90 ? -28.629 -20.873 4.313 1.00 96.50 90 LEU A C 1
ATOM 674 O O . LEU A 1 90 ? -27.996 -21.922 4.198 1.00 96.50 90 LEU A O 1
ATOM 678 N N . ASP A 1 91 ? -29.106 -20.438 5.485 1.00 95.38 91 ASP A N 1
ATOM 679 C CA . ASP A 1 91 ? -28.950 -21.123 6.769 1.00 95.38 91 ASP A CA 1
ATOM 680 C C . ASP A 1 91 ? -27.474 -21.345 7.160 1.00 95.38 91 ASP A C 1
ATOM 682 O O . ASP A 1 91 ? -27.131 -22.312 7.826 1.00 95.38 91 ASP A O 1
ATOM 686 N N . LEU A 1 92 ? -26.564 -20.461 6.731 1.00 93.19 92 LEU A N 1
ATOM 687 C CA . LEU A 1 92 ? -25.126 -20.565 7.036 1.00 93.19 92 LEU A CA 1
ATOM 688 C C . LEU A 1 92 ? -24.765 -19.963 8.403 1.00 93.19 92 LEU A C 1
ATOM 690 O O . LEU A 1 92 ? -23.694 -20.238 8.940 1.00 93.19 92 LEU A O 1
ATOM 694 N N . VAL A 1 93 ? -25.636 -19.105 8.936 1.00 93.81 93 VAL A N 1
ATOM 695 C CA . VAL A 1 93 ? -25.416 -18.329 10.162 1.00 93.81 93 VAL A CA 1
ATOM 696 C C . VAL A 1 93 ? -25.892 -19.118 11.381 1.00 93.81 93 VAL A C 1
ATOM 698 O O . VAL A 1 93 ? -26.977 -19.686 11.373 1.00 93.81 93 VAL A O 1
ATOM 701 N N . GLY A 1 94 ? -25.096 -19.127 12.450 1.00 88.38 94 GLY A N 1
ATOM 702 C CA . GLY A 1 94 ? -25.445 -19.743 13.731 1.00 88.38 94 GLY A CA 1
ATOM 703 C C . GLY A 1 94 ? -25.237 -21.259 13.806 1.00 88.38 94 GLY A C 1
ATOM 704 O O . GLY A 1 94 ? -25.550 -21.852 14.838 1.00 88.38 94 GLY A O 1
ATOM 705 N N . ARG A 1 95 ? -24.682 -21.896 12.764 1.00 90.56 95 ARG A N 1
ATOM 706 C CA . ARG A 1 95 ? -24.400 -23.341 12.762 1.00 90.56 95 ARG A CA 1
ATOM 707 C C . ARG A 1 95 ? -23.278 -23.703 13.730 1.00 90.56 95 ARG A C 1
ATOM 709 O O . ARG A 1 95 ? -22.143 -23.262 13.571 1.00 90.56 95 ARG A O 1
ATOM 716 N N . GLU A 1 96 ? -23.576 -24.570 14.695 1.00 87.44 96 GLU A N 1
ATOM 717 C CA . GLU A 1 96 ? -22.603 -25.019 15.707 1.00 87.44 96 GLU A CA 1
ATOM 718 C C . GLU A 1 96 ? -21.518 -25.944 15.144 1.00 87.44 96 GLU A C 1
ATOM 720 O O . GLU A 1 96 ? -20.447 -26.086 15.730 1.00 87.44 96 GLU A O 1
ATOM 725 N N . GLU A 1 97 ? -21.796 -26.561 13.997 1.00 91.19 97 GLU A N 1
ATOM 726 C CA . GLU A 1 97 ? -20.887 -27.456 13.277 1.00 91.19 97 GLU A CA 1
ATOM 727 C C . GLU A 1 97 ? -19.729 -26.694 12.625 1.00 91.19 97 GLU A C 1
ATOM 729 O O . GLU A 1 97 ? -18.669 -27.260 12.359 1.00 91.19 97 GLU A O 1
ATOM 734 N N . TRP A 1 98 ? -19.940 -25.413 12.314 1.00 89.25 98 TRP A N 1
ATOM 735 C CA . TRP A 1 98 ? -18.994 -24.594 11.569 1.00 89.25 98 TRP A CA 1
ATOM 736 C C . TRP A 1 98 ? -18.139 -23.819 12.549 1.00 89.25 98 TRP A C 1
ATOM 738 O O . TRP A 1 98 ? -18.408 -22.660 12.865 1.00 89.25 98 TRP A O 1
ATOM 748 N N . LYS A 1 99 ? -17.106 -24.496 13.038 1.00 86.06 99 LYS A N 1
ATOM 749 C CA . LYS A 1 99 ? -16.130 -23.926 13.956 1.00 86.06 99 LYS A CA 1
ATOM 750 C C . LYS A 1 99 ? -14.847 -23.567 13.231 1.00 86.06 99 LYS A C 1
ATOM 752 O O . LYS A 1 99 ? -14.394 -24.265 12.323 1.00 86.06 99 LYS A O 1
ATOM 757 N N . LEU A 1 100 ? -14.276 -22.451 13.645 1.00 80.88 100 LEU A N 1
ATOM 758 C CA . LEU A 1 100 ? -12.908 -22.092 13.353 1.00 80.88 100 LEU A CA 1
ATOM 759 C C . LEU A 1 100 ? -11.974 -23.113 14.024 1.00 80.88 100 LEU A C 1
ATOM 761 O O . LEU A 1 100 ? -12.336 -23.701 15.044 1.00 80.88 100 LEU A O 1
ATOM 765 N N . PRO A 1 101 ? -10.777 -23.348 13.465 1.00 78.44 101 PRO A N 1
ATOM 766 C CA . PRO A 1 101 ? -9.777 -24.173 14.130 1.00 78.44 101 PRO A CA 1
ATOM 767 C C . PRO A 1 101 ? -9.436 -23.627 15.523 1.00 78.44 101 PRO A C 1
ATOM 769 O O . PRO A 1 101 ? -9.363 -22.414 15.690 1.00 78.44 101 PRO A O 1
ATOM 772 N N . ASP A 1 102 ? -9.123 -24.504 16.482 1.00 74.94 102 ASP A N 1
ATOM 773 C CA . ASP A 1 102 ? -8.858 -24.135 17.889 1.00 74.94 102 ASP A CA 1
ATOM 774 C C . ASP A 1 102 ? -7.730 -23.100 18.083 1.00 74.94 102 ASP A C 1
ATOM 776 O O . ASP A 1 102 ? -7.633 -22.450 19.121 1.00 74.94 102 ASP A O 1
ATOM 780 N N . TRP A 1 103 ? -6.849 -22.948 17.092 1.00 73.25 103 TRP A N 1
ATOM 781 C CA . TRP A 1 103 ? -5.754 -21.975 17.095 1.00 73.25 103 TRP A CA 1
ATOM 782 C C . TRP A 1 103 ? -6.146 -20.599 16.536 1.00 73.25 103 TRP A C 1
ATOM 784 O O . TRP A 1 103 ? -5.324 -19.681 16.539 1.00 73.25 103 TRP A O 1
ATOM 794 N N . TRP A 1 104 ? -7.369 -20.438 16.030 1.00 65.88 104 TRP A N 1
ATOM 795 C CA . TRP A 1 104 ? -7.858 -19.172 15.503 1.00 65.88 104 TRP A CA 1
ATOM 796 C C . TRP A 1 104 ? -8.477 -18.335 16.632 1.00 65.88 104 TRP A C 1
ATOM 798 O O . TRP A 1 104 ? -9.398 -18.805 17.300 1.00 65.88 104 TRP A O 1
ATOM 808 N N . PRO A 1 105 ? -8.021 -17.090 16.857 1.00 55.88 105 PRO A N 1
ATOM 809 C CA . PRO A 1 105 ? -8.604 -16.233 17.879 1.00 55.88 105 PRO A CA 1
ATOM 810 C C . PRO A 1 105 ? -10.034 -15.863 17.468 1.00 55.88 105 PRO A C 1
ATOM 812 O O . PRO A 1 105 ? -10.247 -15.164 16.474 1.00 55.88 105 PRO A O 1
ATOM 815 N N . GLY A 1 106 ? -11.008 -16.387 18.210 1.00 55.91 106 GLY A N 1
ATOM 816 C CA . GLY A 1 106 ? -12.420 -16.047 18.069 1.00 55.91 106 GLY A CA 1
ATOM 817 C C . GLY A 1 106 ? -12.698 -14.565 18.323 1.00 55.91 106 GLY A C 1
ATOM 818 O O . GLY A 1 106 ? -11.854 -13.844 18.859 1.00 55.91 106 GLY A O 1
ATOM 819 N N . ASP A 1 107 ? -13.886 -14.099 17.941 1.00 57.59 107 ASP A N 1
ATOM 820 C CA . ASP A 1 107 ? -14.365 -12.770 18.324 1.00 57.59 107 ASP A CA 1
ATOM 821 C C . ASP A 1 107 ? -15.283 -12.827 19.555 1.00 57.59 107 ASP A C 1
ATOM 823 O O . ASP A 1 107 ? -15.796 -13.881 19.943 1.00 57.59 107 ASP A O 1
ATOM 827 N N . SER A 1 108 ? -15.480 -11.669 20.188 1.00 53.59 108 SER A N 1
ATOM 828 C CA . SER A 1 108 ? -16.318 -11.518 21.382 1.00 53.59 108 SER A CA 1
ATOM 829 C C . SER A 1 108 ? -17.812 -11.745 21.117 1.00 53.59 108 SER A C 1
ATOM 831 O O . SER A 1 108 ? -18.577 -11.935 22.059 1.00 53.59 108 SER A O 1
ATOM 833 N N . SER A 1 109 ? -18.235 -11.748 19.852 1.00 55.19 109 SER A N 1
ATOM 834 C CA . SER A 1 109 ? -19.625 -11.931 19.422 1.00 55.19 109 SER A CA 1
ATOM 835 C C . SER A 1 109 ? -20.014 -13.396 19.187 1.00 55.19 109 SER A C 1
ATOM 837 O O . SER A 1 109 ? -21.205 -13.705 19.183 1.00 55.19 109 SER A O 1
ATOM 839 N N . GLY A 1 110 ? -19.046 -14.302 19.009 1.00 55.91 110 GLY A N 1
ATOM 840 C CA . GLY A 1 110 ? -19.324 -15.651 18.511 1.00 55.91 110 GLY A CA 1
ATOM 841 C C . GLY A 1 110 ? -18.411 -16.783 18.966 1.00 55.91 110 GLY A C 1
ATOM 842 O O . GLY A 1 110 ? -18.674 -17.933 18.601 1.00 55.91 110 GLY A O 1
ATOM 843 N N . GLY A 1 111 ? -17.363 -16.496 19.742 1.00 71.31 111 GLY A N 1
ATOM 844 C CA . GLY A 1 111 ? -16.412 -17.510 20.194 1.00 71.31 111 GLY A CA 1
ATOM 845 C C . GLY A 1 111 ? -15.696 -18.183 19.020 1.00 71.31 111 GLY A C 1
ATOM 846 O O . GLY A 1 111 ? -15.103 -17.514 18.180 1.00 71.31 111 GLY A O 1
ATOM 847 N N . ASP A 1 112 ? -15.756 -19.513 18.957 1.00 76.19 112 ASP A N 1
ATOM 848 C CA . ASP A 1 112 ? -15.102 -20.349 17.942 1.00 76.19 112 ASP A CA 1
ATOM 849 C C . ASP A 1 112 ? -15.939 -20.551 16.666 1.00 76.19 112 ASP A C 1
ATOM 851 O O . ASP A 1 112 ? -15.535 -21.301 15.784 1.00 76.19 112 ASP A O 1
ATOM 855 N N . ARG A 1 113 ? -17.111 -19.922 16.529 1.00 82.50 113 ARG A N 1
ATOM 856 C CA . ARG A 1 113 ? -17.995 -20.132 15.369 1.00 82.50 113 ARG A CA 1
ATOM 857 C C . ARG A 1 113 ? -17.504 -19.361 14.142 1.00 82.50 113 ARG A C 1
ATOM 859 O O . ARG A 1 113 ? -17.099 -18.208 14.238 1.00 82.50 113 ARG A O 1
ATOM 866 N N . LEU A 1 114 ? -17.605 -19.977 12.964 1.00 83.94 114 LEU A N 1
ATOM 867 C CA . LEU A 1 114 ? -17.216 -19.365 11.689 1.00 83.94 114 LEU A CA 1
ATOM 868 C C . LEU A 1 114 ? -18.144 -18.202 11.310 1.00 83.94 114 LEU A C 1
ATOM 870 O O . LEU A 1 114 ? -17.666 -17.137 10.923 1.00 83.94 114 LEU A O 1
ATOM 874 N N . PHE A 1 115 ? -19.461 -18.407 11.436 1.00 90.25 115 PHE A N 1
ATOM 875 C CA . PHE A 1 115 ? -20.511 -17.427 11.129 1.00 90.25 115 PHE A CA 1
ATOM 876 C C . PHE A 1 115 ? -21.502 -17.321 12.296 1.00 90.25 115 PHE A C 1
ATOM 878 O O . PHE A 1 115 ? -22.610 -17.851 12.211 1.00 90.25 115 PHE A O 1
ATOM 885 N N . PRO A 1 116 ? -21.117 -16.681 13.412 1.00 86.06 116 PRO A N 1
ATOM 886 C CA . PRO A 1 116 ? -21.982 -16.563 14.585 1.00 86.06 116 PRO A CA 1
ATOM 887 C C . PRO A 1 116 ? -23.242 -15.734 14.308 1.00 86.06 116 PRO A C 1
ATOM 889 O O . PRO A 1 116 ? -24.319 -16.065 14.796 1.00 86.06 116 PRO A O 1
ATOM 892 N N . ASP A 1 117 ? -23.110 -14.698 13.483 1.00 89.12 117 ASP A N 1
ATOM 893 C CA . ASP A 1 117 ? -24.164 -13.761 13.115 1.00 89.12 117 ASP A CA 1
ATOM 894 C C . ASP A 1 117 ? -24.029 -13.324 11.640 1.00 89.12 117 ASP A C 1
ATOM 896 O O . ASP A 1 117 ? -23.012 -13.571 10.979 1.00 89.12 117 ASP A O 1
ATOM 900 N N . ALA A 1 118 ? -25.075 -12.681 11.112 1.00 89.75 118 ALA A N 1
ATOM 901 C CA . ALA A 1 118 ? -25.138 -12.256 9.715 1.00 89.75 118 ALA A CA 1
ATOM 902 C C . ALA A 1 118 ? -24.106 -11.166 9.365 1.00 89.75 118 ALA A C 1
ATOM 904 O O . ALA A 1 118 ? -23.559 -11.179 8.263 1.00 89.75 118 ALA A O 1
ATOM 905 N N . ASP A 1 119 ? -23.787 -10.252 10.285 1.00 85.44 119 ASP A N 1
ATOM 906 C CA . ASP A 1 119 ? -22.819 -9.169 10.063 1.00 85.44 119 ASP A CA 1
ATOM 907 C C . ASP A 1 119 ? -21.394 -9.743 9.963 1.00 85.44 119 ASP A C 1
ATOM 909 O O . ASP A 1 119 ? -20.626 -9.408 9.056 1.00 85.44 119 ASP A O 1
ATOM 913 N N . THR A 1 120 ? -21.054 -10.698 10.833 1.00 84.38 120 THR A N 1
ATOM 914 C CA . THR A 1 120 ? -19.785 -11.433 10.784 1.00 84.38 120 THR A CA 1
ATOM 915 C C . THR A 1 120 ? -19.672 -12.273 9.515 1.00 84.38 120 THR A C 1
ATOM 917 O O . THR A 1 120 ? -18.654 -12.182 8.823 1.00 84.38 120 THR A O 1
ATOM 920 N N . ALA A 1 121 ? -20.721 -13.010 9.137 1.00 89.62 121 ALA A N 1
ATOM 921 C CA . ALA A 1 121 ? -20.748 -13.751 7.876 1.00 89.62 121 ALA A CA 1
ATOM 922 C C . ALA A 1 121 ? -20.552 -12.829 6.661 1.00 89.62 121 ALA A C 1
ATOM 924 O O . ALA A 1 121 ? -19.659 -13.056 5.839 1.00 89.62 121 ALA A O 1
ATOM 925 N N . GLY A 1 122 ? -21.312 -11.733 6.594 1.00 89.75 122 GLY A N 1
ATOM 926 C CA . GLY A 1 122 ? -21.209 -10.728 5.541 1.00 89.75 122 GLY A CA 1
ATOM 927 C C . GLY A 1 122 ? -19.807 -10.127 5.429 1.00 89.75 122 GLY A C 1
ATOM 928 O O . GLY A 1 122 ? -19.271 -10.013 4.325 1.00 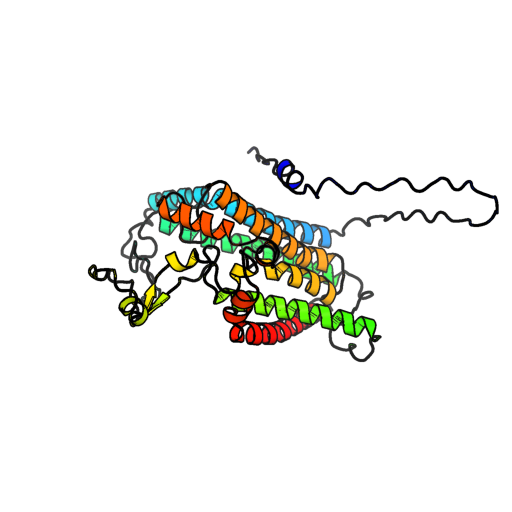89.75 122 GLY A O 1
ATOM 929 N N . ARG A 1 123 ? -19.155 -9.811 6.559 1.00 86.19 123 ARG A N 1
ATOM 930 C CA . ARG A 1 123 ? -17.764 -9.322 6.595 1.00 86.19 123 ARG A CA 1
ATOM 931 C C . ARG A 1 123 ? -16.773 -10.326 6.020 1.00 86.19 123 ARG A C 1
ATOM 933 O O . ARG A 1 123 ? -15.889 -9.920 5.264 1.00 86.19 123 ARG A O 1
ATOM 940 N N . GLN A 1 124 ? -16.877 -11.600 6.391 1.00 86.94 124 GLN A N 1
ATOM 941 C CA . GLN A 1 124 ? -15.937 -12.623 5.929 1.00 86.94 124 GLN A CA 1
ATOM 942 C C . GLN A 1 124 ? -16.116 -12.914 4.438 1.00 86.94 124 GLN A C 1
ATOM 944 O O . GLN A 1 124 ? -15.132 -12.934 3.698 1.00 86.94 124 GLN A O 1
ATOM 949 N N . ILE A 1 125 ? -17.363 -13.040 3.970 1.00 91.38 125 ILE A N 1
ATOM 950 C CA . ILE A 1 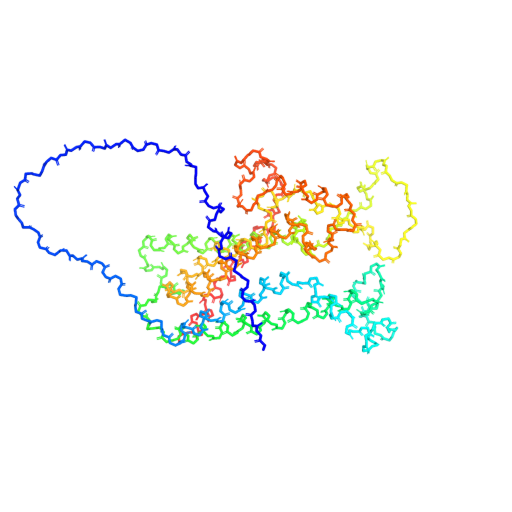125 ? -17.655 -13.231 2.543 1.00 91.38 125 ILE A CA 1
ATOM 951 C C . ILE A 1 125 ? -17.195 -12.005 1.743 1.00 91.38 125 ILE A C 1
ATOM 953 O O . ILE A 1 125 ? -16.545 -12.162 0.710 1.00 91.38 125 ILE A O 1
ATOM 957 N N . TYR A 1 126 ? -17.437 -10.786 2.244 1.00 91.62 126 TYR A N 1
ATOM 958 C CA . TYR A 1 126 ? -16.920 -9.558 1.636 1.00 91.62 126 TYR A CA 1
ATOM 959 C C . TYR A 1 126 ? -15.393 -9.579 1.528 1.00 91.62 126 TYR A C 1
ATOM 961 O O . TYR A 1 126 ? -14.863 -9.286 0.463 1.00 91.62 126 TYR A O 1
ATOM 969 N N . ARG A 1 127 ? -14.665 -9.948 2.593 1.00 88.44 127 ARG A N 1
ATOM 970 C CA . ARG A 1 127 ? -13.192 -10.030 2.561 1.00 88.44 127 ARG A CA 1
ATOM 971 C C . ARG A 1 127 ? -12.702 -11.052 1.540 1.00 88.44 127 ARG A C 1
ATOM 973 O O . ARG A 1 127 ? -11.760 -10.753 0.809 1.00 88.44 127 ARG A O 1
ATOM 980 N N . ALA A 1 128 ? -13.339 -12.220 1.466 1.00 88.88 128 ALA A N 1
ATOM 981 C CA . ALA A 1 128 ? -12.995 -13.252 0.492 1.00 88.88 128 ALA A CA 1
ATOM 982 C C . ALA A 1 128 ? -13.238 -12.766 -0.946 1.00 88.88 128 ALA A C 1
ATOM 984 O O . ALA A 1 128 ? -12.343 -12.851 -1.786 1.00 88.88 128 ALA A O 1
ATOM 985 N N . GLY A 1 129 ? -14.412 -12.185 -1.210 1.00 93.38 129 GLY A N 1
ATOM 986 C CA . GLY A 1 129 ? -14.768 -11.627 -2.515 1.00 93.38 129 GLY A CA 1
ATOM 987 C C . GLY A 1 129 ? -13.861 -10.468 -2.926 1.00 93.38 129 GLY A C 1
ATOM 988 O O . GLY A 1 129 ? -13.329 -10.467 -4.033 1.00 93.38 129 GLY A O 1
ATOM 989 N N . TYR A 1 130 ? -13.613 -9.530 -2.011 1.00 91.25 130 TYR A N 1
ATOM 990 C CA . TYR A 1 130 ? -12.668 -8.432 -2.198 1.00 91.25 130 TYR A CA 1
ATOM 991 C C . TYR A 1 130 ? -11.283 -8.971 -2.562 1.00 91.25 130 TYR A C 1
ATOM 993 O O . TYR A 1 130 ? -10.738 -8.584 -3.586 1.00 91.25 130 TYR A O 1
ATOM 1001 N N . THR A 1 131 ? -10.759 -9.931 -1.793 1.00 90.50 131 THR A N 1
ATOM 1002 C CA . THR A 1 131 ? -9.448 -10.551 -2.050 1.00 90.50 131 THR A CA 1
ATOM 1003 C C . THR A 1 131 ? -9.394 -11.215 -3.424 1.00 90.50 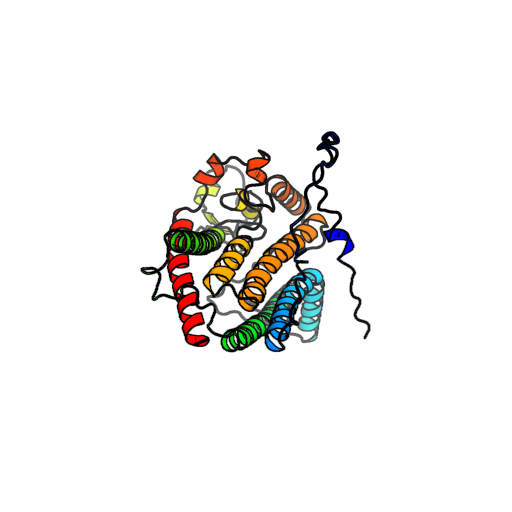131 THR A C 1
ATOM 1005 O O . THR A 1 131 ? -8.414 -11.036 -4.142 1.00 90.50 131 THR A O 1
ATOM 1008 N N . ALA A 1 132 ? -10.445 -11.935 -3.828 1.00 94.56 132 ALA A N 1
ATOM 1009 C CA . ALA A 1 132 ? -10.508 -12.561 -5.146 1.00 94.56 132 ALA A CA 1
ATOM 1010 C C . ALA A 1 132 ? -10.492 -11.518 -6.276 1.00 94.56 132 ALA A C 1
ATOM 1012 O O . ALA A 1 132 ? -9.714 -11.644 -7.221 1.00 94.56 132 ALA A O 1
ATOM 1013 N N . VAL A 1 133 ? -11.296 -10.455 -6.161 1.00 95.62 133 VAL A N 1
ATOM 1014 C CA . VAL A 1 133 ? -11.317 -9.351 -7.135 1.00 95.62 133 VAL A CA 1
ATOM 1015 C C . VAL A 1 133 ? -9.961 -8.647 -7.187 1.00 95.62 133 VAL A C 1
ATOM 1017 O O . VAL A 1 133 ? -9.452 -8.380 -8.278 1.00 95.62 133 VAL A O 1
ATOM 1020 N N . SER A 1 134 ? -9.339 -8.394 -6.033 1.00 93.75 134 SER A N 1
ATOM 1021 C CA . SER A 1 134 ? -8.009 -7.794 -5.950 1.00 93.75 134 SER A CA 1
ATOM 1022 C C . SER A 1 134 ? -6.947 -8.652 -6.614 1.00 93.75 134 SER A C 1
ATOM 1024 O O . SER A 1 134 ? -6.155 -8.139 -7.400 1.00 93.75 134 SER A O 1
ATOM 1026 N N . PHE A 1 135 ? -6.956 -9.955 -6.340 1.00 95.50 135 PHE A N 1
ATOM 1027 C CA . PHE A 1 135 ? -6.018 -10.902 -6.922 1.00 95.50 135 PHE A CA 1
ATOM 1028 C C . PHE A 1 135 ? -6.153 -10.962 -8.445 1.00 95.50 135 PHE A C 1
ATOM 1030 O O . PHE A 1 135 ? -5.154 -10.866 -9.150 1.00 95.50 135 PHE A O 1
ATOM 1037 N N . VAL A 1 136 ? -7.382 -11.056 -8.964 1.00 97.44 136 VAL A N 1
ATOM 1038 C CA . VAL A 1 136 ? -7.625 -11.111 -10.412 1.00 97.44 136 VAL A CA 1
ATOM 1039 C C . VAL A 1 136 ? -7.196 -9.814 -11.090 1.00 97.44 136 VAL A C 1
ATOM 1041 O O . VAL A 1 136 ? -6.476 -9.859 -12.084 1.00 97.44 136 VAL A O 1
ATOM 1044 N N . THR A 1 137 ? -7.608 -8.659 -10.568 1.00 97.56 137 THR A N 1
ATOM 1045 C CA . THR A 1 137 ? -7.319 -7.365 -11.208 1.00 97.56 137 THR A CA 1
ATOM 1046 C C . THR A 1 137 ? -5.838 -6.996 -11.132 1.00 97.56 137 THR A C 1
ATOM 1048 O O . THR A 1 137 ? -5.256 -6.640 -12.155 1.00 97.56 137 THR A O 1
ATOM 1051 N N . LEU A 1 138 ? -5.198 -7.147 -9.967 1.00 95.94 138 LEU A N 1
ATOM 1052 C CA . LEU A 1 138 ? -3.769 -6.862 -9.806 1.00 95.94 138 LEU A CA 1
ATOM 1053 C C . LEU A 1 138 ? -2.892 -7.900 -10.512 1.00 95.94 138 LEU A C 1
ATOM 1055 O O . LEU A 1 138 ? -1.916 -7.537 -11.161 1.00 95.94 138 LEU A O 1
ATOM 1059 N N . GLY A 1 139 ? -3.252 -9.183 -10.427 1.00 96.88 139 GLY A N 1
ATOM 1060 C CA . GLY A 1 139 ? -2.548 -10.257 -11.127 1.00 96.88 139 GLY A CA 1
ATOM 1061 C C . GLY A 1 139 ? -2.610 -10.085 -12.645 1.00 96.88 139 GLY A C 1
ATOM 1062 O O . GLY A 1 139 ? -1.597 -10.245 -13.322 1.00 96.88 139 GLY A O 1
ATOM 1063 N N . SER A 1 140 ? -3.764 -9.671 -13.178 1.00 97.88 140 SER A N 1
ATOM 1064 C CA . SER A 1 140 ? -3.912 -9.360 -14.607 1.00 97.88 140 SER A CA 1
ATOM 1065 C C . SER A 1 140 ? -3.128 -8.110 -15.011 1.00 97.88 140 SER A C 1
ATOM 1067 O O . SER A 1 140 ? -2.511 -8.108 -16.073 1.00 97.88 140 SER A O 1
ATOM 1069 N N . ALA A 1 141 ? -3.083 -7.076 -14.159 1.00 97.62 141 ALA A N 1
ATOM 1070 C CA . ALA A 1 141 ? -2.229 -5.909 -14.382 1.00 97.62 141 ALA A CA 1
ATOM 1071 C C . ALA A 1 141 ? -0.749 -6.309 -14.444 1.00 97.62 141 ALA A C 1
ATOM 1073 O O . ALA A 1 141 ? -0.036 -5.881 -15.345 1.00 97.62 141 ALA A O 1
ATOM 1074 N N . PHE A 1 142 ? -0.296 -7.184 -13.544 1.00 96.12 142 PHE A N 1
ATOM 1075 C CA . PHE A 1 142 ? 1.080 -7.674 -13.550 1.00 96.12 142 PHE A CA 1
ATOM 1076 C C . PHE A 1 142 ? 1.393 -8.521 -14.794 1.00 96.12 142 PHE A C 1
ATOM 1078 O O . PHE A 1 142 ? 2.424 -8.322 -15.428 1.00 96.12 142 PHE A O 1
ATOM 1085 N N . ALA A 1 143 ? 0.486 -9.411 -15.206 1.00 96.00 143 ALA A N 1
ATOM 1086 C CA . ALA A 1 143 ? 0.651 -10.198 -16.430 1.00 96.00 143 ALA A CA 1
ATOM 1087 C C . ALA A 1 143 ? 0.707 -9.317 -17.695 1.00 96.00 143 ALA A C 1
ATOM 1089 O O . ALA A 1 143 ? 1.559 -9.519 -18.564 1.00 96.00 143 ALA A O 1
ATOM 1090 N N . ALA A 1 144 ? -0.166 -8.306 -17.779 1.00 96.38 144 ALA A N 1
ATOM 1091 C CA . ALA A 1 144 ? -0.150 -7.326 -18.863 1.00 96.38 144 ALA A CA 1
ATOM 1092 C C . ALA A 1 144 ? 1.139 -6.492 -18.849 1.00 96.38 144 ALA A C 1
ATOM 1094 O O . ALA A 1 144 ? 1.711 -6.233 -19.903 1.00 96.38 144 ALA A O 1
ATOM 1095 N N . TYR A 1 145 ? 1.637 -6.132 -17.664 1.00 96.12 145 TYR A N 1
ATOM 1096 C CA . TYR A 1 145 ? 2.908 -5.432 -17.512 1.00 96.12 145 TYR A CA 1
ATOM 1097 C C . TYR A 1 145 ? 4.087 -6.262 -18.024 1.00 96.12 145 TYR A C 1
ATOM 1099 O O . TYR A 1 145 ? 4.889 -5.738 -18.794 1.00 96.12 145 TYR A O 1
ATOM 1107 N N . LEU A 1 146 ? 4.180 -7.547 -17.665 1.00 94.69 146 LEU A N 1
ATOM 1108 C CA . LEU A 1 146 ? 5.234 -8.431 -18.178 1.00 94.69 146 LEU A CA 1
ATOM 1109 C C . LEU A 1 146 ? 5.191 -8.518 -19.711 1.00 94.69 146 LEU A C 1
ATOM 1111 O O . LEU A 1 146 ? 6.212 -8.369 -20.366 1.00 94.69 146 LEU A O 1
ATOM 1115 N N . THR A 1 147 ? 3.994 -8.637 -20.289 1.00 94.12 147 THR A N 1
ATOM 1116 C CA . THR A 1 147 ? 3.821 -8.667 -21.752 1.00 94.12 147 THR A CA 1
ATOM 1117 C C . THR A 1 147 ? 4.271 -7.352 -22.405 1.00 94.12 147 THR A C 1
ATOM 1119 O O . THR A 1 147 ? 5.078 -7.362 -23.333 1.00 94.12 147 THR A O 1
ATOM 1122 N N . ALA A 1 148 ? 3.811 -6.209 -21.880 1.00 92.38 148 ALA A N 1
ATOM 1123 C CA . ALA A 1 148 ? 4.161 -4.883 -22.392 1.00 92.38 148 ALA A CA 1
ATOM 1124 C C . ALA A 1 148 ? 5.660 -4.567 -22.242 1.00 92.38 148 ALA A C 1
ATOM 1126 O O . ALA A 1 148 ? 6.247 -3.879 -23.074 1.00 92.38 148 ALA A O 1
ATOM 1127 N N . SER A 1 149 ? 6.291 -5.064 -21.178 1.00 90.62 149 SER A N 1
ATOM 1128 C CA . SER A 1 149 ? 7.712 -4.841 -20.906 1.00 90.62 149 SER A CA 1
ATOM 1129 C C . SER A 1 149 ? 8.637 -5.719 -21.750 1.00 90.62 149 SER A C 1
ATOM 1131 O O . SER A 1 149 ? 9.704 -5.233 -22.113 1.00 90.62 149 SER A O 1
ATOM 1133 N N . SER A 1 150 ? 8.232 -6.936 -22.129 1.00 87.75 150 SER A N 1
ATOM 1134 C CA . SER A 1 150 ? 8.976 -7.779 -23.083 1.00 87.75 150 SER A CA 1
ATOM 1135 C C . SER A 1 150 ? 8.943 -7.239 -24.520 1.00 87.75 150 SER A C 1
ATOM 1137 O O . SER A 1 150 ? 9.869 -7.470 -25.292 1.00 87.75 150 SER A O 1
ATOM 1139 N N . GLY A 1 151 ? 7.869 -6.538 -24.904 1.00 74.94 151 GLY A N 1
ATOM 1140 C CA . GLY A 1 151 ? 7.722 -5.945 -26.240 1.00 74.94 151 GLY A CA 1
ATOM 1141 C C . GLY A 1 151 ? 8.443 -4.605 -26.423 1.00 74.94 151 GLY A C 1
ATOM 1142 O O . GLY A 1 151 ? 8.706 -4.193 -27.555 1.00 74.94 151 GLY A O 1
ATOM 1143 N N . ALA A 1 152 ? 8.773 -3.918 -25.327 1.00 72.69 152 ALA A N 1
ATOM 1144 C CA . ALA A 1 152 ? 9.511 -2.664 -25.367 1.00 72.69 152 ALA A CA 1
ATOM 1145 C C . ALA A 1 152 ? 10.968 -2.937 -25.764 1.00 72.69 152 ALA A C 1
ATOM 1147 O O . ALA A 1 152 ? 11.689 -3.635 -25.054 1.00 72.69 152 ALA A O 1
ATOM 1148 N N . SER A 1 153 ? 11.406 -2.391 -26.904 1.00 58.19 153 SER A N 1
ATOM 1149 C CA . SER A 1 153 ? 12.785 -2.533 -27.381 1.00 58.19 153 SER A CA 1
ATOM 1150 C C . SER A 1 153 ? 13.781 -2.190 -26.268 1.00 58.19 153 SER A C 1
ATOM 1152 O O . SER A 1 153 ? 13.644 -1.163 -25.602 1.00 58.19 153 SER A O 1
ATOM 1154 N N . ALA A 1 154 ? 14.792 -3.043 -26.094 1.00 53.75 154 ALA A N 1
ATOM 1155 C CA . ALA A 1 154 ? 15.815 -2.981 -25.045 1.00 53.75 154 ALA A CA 1
ATOM 1156 C C . ALA A 1 154 ? 16.699 -1.710 -25.054 1.00 53.75 154 ALA A C 1
ATOM 1158 O O . ALA A 1 154 ? 17.667 -1.629 -24.303 1.00 53.75 154 ALA A O 1
ATOM 1159 N N . ASP A 1 155 ? 16.371 -0.705 -25.869 1.00 46.72 155 ASP A N 1
ATOM 1160 C CA . ASP A 1 155 ? 17.141 0.531 -26.041 1.00 46.72 155 ASP A CA 1
ATOM 1161 C C . ASP A 1 155 ? 17.122 1.443 -24.802 1.00 46.72 155 ASP A C 1
ATOM 1163 O O . ASP A 1 155 ? 17.941 2.353 -24.691 1.00 46.72 155 ASP A O 1
ATOM 1167 N N . VAL A 1 156 ? 16.242 1.180 -23.828 1.00 49.47 156 VAL A N 1
ATOM 1168 C CA . VAL A 1 156 ? 16.259 1.825 -22.503 1.00 49.47 156 VAL A CA 1
ATOM 1169 C C . VAL A 1 156 ? 16.641 0.799 -21.432 1.00 49.47 156 VAL A C 1
ATOM 1171 O O . VAL A 1 156 ? 15.973 0.639 -20.416 1.00 49.47 156 VAL A O 1
ATOM 1174 N N . SER A 1 157 ? 17.730 0.057 -21.648 1.00 45.25 157 SER A N 1
ATOM 1175 C CA . SER A 1 157 ? 18.338 -0.787 -20.615 1.00 45.25 157 SER A CA 1
ATOM 1176 C C . SER A 1 157 ? 19.099 0.079 -19.603 1.00 45.25 157 SER A C 1
ATOM 1178 O O . SER A 1 157 ? 20.329 0.067 -19.525 1.00 45.25 157 SER A O 1
ATOM 1180 N N . VAL A 1 158 ? 18.373 0.881 -18.829 1.00 49.59 158 VAL A N 1
ATOM 1181 C CA . VAL A 1 158 ? 18.935 1.564 -17.665 1.00 49.59 158 VAL A CA 1
ATOM 1182 C C . VAL A 1 158 ? 19.037 0.535 -16.531 1.00 49.59 158 VAL A C 1
ATOM 1184 O O . VAL A 1 158 ? 18.072 0.213 -15.851 1.00 49.59 158 VAL A O 1
ATOM 1187 N N . ASN A 1 159 ? 20.258 0.045 -16.318 1.00 52.12 159 ASN A N 1
ATOM 1188 C CA . ASN A 1 159 ? 20.825 -0.203 -14.984 1.00 52.12 159 ASN A CA 1
ATOM 1189 C C . ASN A 1 159 ? 20.342 -1.418 -14.188 1.00 52.12 159 ASN A C 1
ATOM 1191 O O . ASN A 1 159 ? 20.384 -1.396 -12.956 1.00 52.12 159 ASN A O 1
ATOM 1195 N N . THR A 1 160 ? 19.969 -2.519 -14.824 1.00 51.09 160 THR A N 1
ATOM 1196 C CA . THR A 1 160 ? 19.704 -3.754 -14.078 1.00 51.09 160 THR A CA 1
ATOM 1197 C C . THR A 1 160 ? 21.015 -4.535 -13.877 1.00 51.09 160 THR A C 1
ATOM 1199 O O . THR A 1 160 ? 21.505 -5.272 -14.722 1.00 51.09 160 THR A O 1
ATOM 1202 N N . LEU A 1 161 ? 21.619 -4.306 -12.705 1.00 51.62 161 LEU A N 1
ATOM 1203 C CA . LEU A 1 161 ? 22.577 -5.163 -11.984 1.00 51.62 161 LEU A CA 1
ATOM 1204 C C . LEU A 1 161 ? 24.022 -5.364 -12.454 1.00 51.62 161 LEU A C 1
ATOM 1206 O O . LEU A 1 161 ? 24.831 -5.746 -11.608 1.00 51.62 161 LEU A O 1
ATOM 1210 N N . GLY A 1 162 ? 24.374 -5.097 -13.710 1.00 47.84 162 GLY A N 1
ATOM 1211 C CA . GLY A 1 162 ? 25.742 -5.335 -14.208 1.00 47.84 162 GLY A CA 1
ATOM 1212 C C . GLY A 1 162 ? 26.624 -4.094 -14.381 1.00 47.84 162 GLY A C 1
ATOM 1213 O O . GLY A 1 162 ? 27.841 -4.221 -14.425 1.00 47.84 162 GLY A O 1
ATOM 1214 N N . PHE A 1 163 ? 26.025 -2.902 -14.472 1.00 51.34 163 PHE A N 1
ATOM 1215 C CA . PHE A 1 163 ? 26.694 -1.711 -15.023 1.00 51.34 163 PHE A CA 1
ATOM 1216 C C . PHE A 1 163 ? 26.742 -0.499 -14.086 1.00 51.34 163 PHE A C 1
ATOM 1218 O O . PHE A 1 163 ? 27.110 0.585 -14.528 1.00 51.34 163 PHE A O 1
ATOM 1225 N N . VAL A 1 164 ? 26.429 -0.649 -12.789 1.00 60.00 164 VAL A N 1
ATOM 1226 C CA . VAL A 1 164 ? 26.542 0.470 -11.824 1.00 60.00 164 VAL A CA 1
ATOM 1227 C C . VAL A 1 164 ? 27.970 1.036 -11.801 1.00 60.00 164 VAL A C 1
ATOM 1229 O O . VAL A 1 164 ? 28.155 2.244 -11.653 1.00 60.00 164 VAL A O 1
ATOM 1232 N N . ASP A 1 165 ? 28.971 0.186 -12.039 1.00 61.38 165 ASP A N 1
ATOM 1233 C CA . ASP A 1 165 ? 30.382 0.572 -12.089 1.00 61.38 165 ASP A CA 1
ATOM 1234 C C . ASP A 1 165 ? 30.805 1.316 -13.364 1.00 61.38 165 ASP A C 1
ATOM 1236 O O . ASP A 1 165 ? 31.879 1.916 -13.361 1.00 61.38 165 ASP A O 1
ATOM 1240 N N . ASP A 1 166 ? 29.954 1.378 -14.392 1.00 65.75 166 ASP A N 1
ATOM 1241 C CA . ASP A 1 166 ? 30.222 2.046 -15.676 1.00 65.75 166 ASP A CA 1
ATOM 1242 C C . ASP A 1 166 ? 29.342 3.291 -15.895 1.00 65.75 166 ASP A C 1
ATOM 1244 O O . ASP A 1 166 ? 29.523 4.040 -16.854 1.00 65.75 166 ASP A O 1
ATOM 1248 N N . MET A 1 167 ? 28.402 3.582 -14.986 1.00 73.75 167 MET A N 1
ATOM 1249 C CA . MET A 1 167 ? 27.582 4.799 -15.084 1.00 73.75 167 MET A CA 1
ATOM 1250 C C . MET A 1 167 ? 28.413 6.039 -14.755 1.00 73.75 167 MET A C 1
ATOM 1252 O O . MET A 1 167 ? 29.267 6.004 -13.862 1.00 73.75 167 MET A O 1
ATOM 1256 N N . GLY A 1 168 ? 28.082 7.170 -15.380 1.00 81.81 168 GLY A N 1
ATOM 1257 C CA . GLY A 1 168 ? 28.521 8.480 -14.896 1.00 81.81 168 GLY A CA 1
ATOM 1258 C C . GLY A 1 168 ? 28.089 8.732 -13.443 1.00 81.81 168 GLY A C 1
ATOM 1259 O O . GLY A 1 168 ? 27.116 8.146 -12.960 1.00 81.81 168 GLY A O 1
ATOM 1260 N N . SER A 1 169 ? 28.805 9.615 -12.741 1.00 84.44 169 SER A N 1
ATOM 1261 C CA . SER A 1 169 ? 28.549 9.965 -11.331 1.00 84.44 169 SER A CA 1
ATOM 1262 C C . SER A 1 169 ? 27.085 10.310 -11.055 1.00 84.44 169 SER A C 1
ATOM 1264 O O . SER A 1 169 ? 26.515 9.860 -10.061 1.00 84.44 169 SER A O 1
ATOM 1266 N N . ASP A 1 170 ? 26.465 11.051 -11.971 1.00 85.25 170 ASP A N 1
ATOM 1267 C CA . ASP A 1 170 ? 25.114 11.585 -11.805 1.00 85.25 170 ASP A CA 1
ATOM 1268 C C . ASP A 1 170 ? 24.061 10.473 -11.888 1.00 85.25 170 ASP A C 1
ATOM 1270 O O . ASP A 1 170 ? 23.133 10.420 -11.081 1.00 85.25 170 ASP A O 1
ATOM 1274 N N . ALA A 1 171 ? 24.250 9.514 -12.799 1.00 83.62 171 ALA A N 1
ATOM 1275 C CA . ALA A 1 171 ? 23.375 8.351 -12.924 1.00 83.62 171 ALA A CA 1
ATOM 1276 C C . ALA A 1 171 ? 23.494 7.411 -11.712 1.00 83.62 171 ALA A C 1
ATOM 1278 O O . ALA A 1 171 ? 22.479 6.897 -11.239 1.00 83.62 171 ALA A O 1
ATOM 1279 N N . ARG A 1 172 ? 24.703 7.230 -11.151 1.00 85.69 172 ARG A N 1
ATOM 1280 C CA . ARG A 1 172 ? 24.887 6.456 -9.904 1.00 85.69 172 ARG A CA 1
ATOM 1281 C C . ARG A 1 172 ? 24.183 7.109 -8.727 1.00 85.69 172 ARG A C 1
ATOM 1283 O O . ARG A 1 172 ? 23.567 6.411 -7.920 1.00 85.69 172 ARG A O 1
ATOM 1290 N N . PHE A 1 173 ? 24.283 8.434 -8.624 1.00 90.06 173 PHE A N 1
ATOM 1291 C CA . PHE A 1 173 ? 23.616 9.188 -7.573 1.00 90.06 173 PHE A CA 1
ATOM 1292 C C . PHE A 1 173 ? 22.095 9.039 -7.670 1.00 90.06 173 PHE A C 1
ATOM 1294 O O . PHE A 1 173 ? 21.469 8.656 -6.685 1.00 90.06 173 PHE A O 1
ATOM 1301 N N . LEU A 1 174 ? 21.513 9.254 -8.856 1.00 90.56 174 LEU A N 1
ATOM 1302 C CA . LEU A 1 174 ? 20.072 9.099 -9.078 1.00 90.56 174 LEU A CA 1
ATOM 1303 C C . LEU A 1 174 ? 19.594 7.677 -8.770 1.00 90.56 174 LEU A C 1
ATOM 1305 O O . LEU A 1 174 ? 18.646 7.507 -8.007 1.00 90.56 174 LEU A O 1
ATOM 1309 N N . TYR A 1 175 ? 20.281 6.655 -9.286 1.00 90.25 175 TYR A N 1
ATOM 1310 C CA . TYR A 1 175 ? 19.959 5.258 -8.990 1.00 90.25 175 TYR A CA 1
ATOM 1311 C C . TYR A 1 175 ? 19.983 4.973 -7.480 1.00 90.25 175 TYR A C 1
ATOM 1313 O O . TYR A 1 175 ? 19.050 4.384 -6.937 1.00 90.25 175 TYR A O 1
ATOM 1321 N N . SER A 1 176 ? 21.021 5.442 -6.780 1.00 92.00 176 SER A N 1
ATOM 1322 C CA . SER A 1 176 ? 21.153 5.258 -5.329 1.00 92.00 176 SER A CA 1
ATOM 1323 C C . SER A 1 176 ? 20.061 5.995 -4.554 1.00 92.00 176 SER A C 1
ATOM 1325 O O . SER A 1 1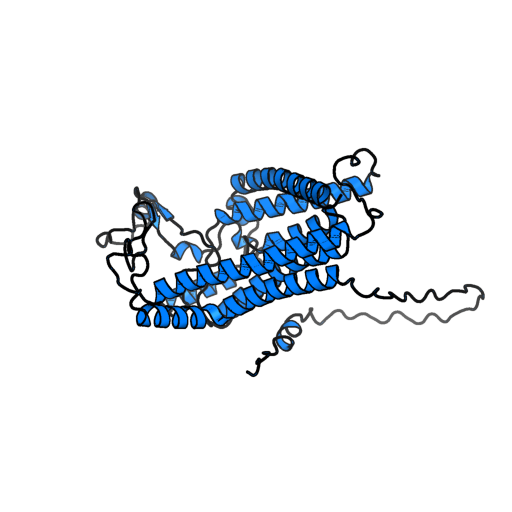76 ? 19.546 5.463 -3.572 1.00 92.00 176 SER A O 1
ATOM 1327 N N . ALA A 1 177 ? 19.674 7.191 -5.003 1.00 95.56 177 ALA A N 1
ATOM 1328 C CA . ALA A 1 177 ? 18.593 7.963 -4.403 1.00 95.56 177 ALA A CA 1
ATOM 1329 C C . ALA A 1 177 ? 17.239 7.258 -4.564 1.00 95.56 177 ALA A C 1
ATOM 1331 O O . ALA A 1 177 ? 16.489 7.155 -3.592 1.00 95.56 177 ALA A O 1
ATOM 1332 N N . TYR A 1 178 ? 16.939 6.708 -5.744 1.00 96.25 178 TYR A N 1
ATOM 1333 C CA . TYR A 1 178 ? 15.704 5.954 -5.963 1.00 96.25 178 TYR A CA 1
ATOM 1334 C C . TYR A 1 178 ? 15.689 4.634 -5.192 1.00 96.25 178 TYR A C 1
ATOM 1336 O O . TYR A 1 178 ? 14.698 4.334 -4.531 1.00 96.25 178 TYR A O 1
ATOM 1344 N N . MET A 1 179 ? 16.795 3.886 -5.183 1.00 96.31 179 MET A N 1
ATOM 1345 C CA . MET A 1 179 ? 16.902 2.654 -4.396 1.00 96.31 179 MET A CA 1
ATOM 1346 C C . MET A 1 179 ? 16.746 2.933 -2.893 1.00 96.31 179 MET A C 1
ATOM 1348 O O . MET A 1 179 ? 16.003 2.240 -2.199 1.00 96.31 179 MET A O 1
ATOM 1352 N N . GLY A 1 180 ? 17.388 3.992 -2.390 1.00 97.19 180 GLY A N 1
ATOM 1353 C CA . GLY A 1 180 ? 17.206 4.454 -1.015 1.00 97.19 180 GLY A CA 1
ATOM 1354 C C . GLY A 1 180 ? 15.757 4.854 -0.725 1.00 97.19 180 GLY A C 1
ATOM 1355 O O . GLY A 1 180 ? 15.210 4.468 0.303 1.00 97.19 180 GLY A O 1
ATOM 1356 N N . THR A 1 181 ? 15.100 5.558 -1.651 1.00 97.81 181 THR A N 1
ATOM 1357 C CA . THR A 1 181 ? 13.685 5.953 -1.531 1.00 97.81 181 THR A CA 1
ATOM 1358 C C . THR A 1 181 ? 12.754 4.740 -1.451 1.00 97.81 181 THR A C 1
ATOM 1360 O O . THR A 1 181 ? 11.905 4.674 -0.558 1.00 97.81 181 THR A O 1
ATOM 1363 N N . ALA A 1 182 ? 12.932 3.755 -2.334 1.00 97.44 182 ALA A N 1
ATOM 1364 C CA . ALA A 1 182 ? 12.166 2.512 -2.320 1.00 97.44 182 ALA A CA 1
ATOM 1365 C C . ALA A 1 182 ? 12.377 1.742 -1.004 1.00 97.44 182 ALA A C 1
ATOM 1367 O O . ALA A 1 182 ? 11.410 1.366 -0.340 1.00 97.44 182 ALA A O 1
ATOM 1368 N N . ALA A 1 183 ? 13.629 1.596 -0.561 1.00 97.75 183 ALA A N 1
ATOM 1369 C CA . ALA A 1 183 ? 13.971 0.924 0.690 1.00 97.75 183 ALA A CA 1
ATOM 1370 C C . ALA A 1 183 ? 13.357 1.614 1.923 1.00 97.75 183 ALA A C 1
ATOM 1372 O O . ALA A 1 183 ? 12.739 0.952 2.755 1.00 97.75 183 ALA A O 1
ATOM 1373 N N . LEU A 1 184 ? 13.463 2.942 2.029 1.00 97.69 184 LEU A N 1
ATOM 1374 C CA . LEU A 1 184 ? 12.861 3.710 3.128 1.00 97.69 184 LEU A CA 1
ATOM 1375 C C . LEU A 1 184 ? 11.331 3.585 3.142 1.00 97.69 184 LEU A C 1
ATOM 1377 O O . LEU A 1 184 ? 10.721 3.558 4.209 1.00 97.69 184 LEU A O 1
ATOM 1381 N N . SER A 1 185 ? 10.709 3.461 1.968 1.00 97.62 185 SER A N 1
ATOM 1382 C CA . SER A 1 185 ? 9.264 3.251 1.836 1.00 97.62 185 SER A CA 1
ATOM 1383 C C . SER A 1 185 ? 8.825 1.885 2.379 1.00 97.62 185 SER A C 1
ATOM 1385 O O . SER A 1 185 ? 7.820 1.794 3.092 1.00 97.62 185 SER A O 1
ATOM 1387 N N . PHE A 1 186 ? 9.607 0.829 2.131 1.00 96.06 186 PHE A N 1
ATOM 1388 C CA . PHE A 1 186 ? 9.423 -0.468 2.793 1.00 96.06 186 PHE A CA 1
ATOM 1389 C C . PHE A 1 186 ? 9.625 -0.366 4.305 1.00 96.06 186 PHE A C 1
ATOM 1391 O O . PHE A 1 186 ? 8.805 -0.886 5.060 1.00 96.06 186 PHE A O 1
ATOM 1398 N N . GLY A 1 187 ? 10.667 0.344 4.748 1.00 95.88 187 GLY A N 1
ATOM 1399 C CA . GLY A 1 187 ? 10.919 0.620 6.162 1.00 95.88 187 GLY A CA 1
ATOM 1400 C C . GLY A 1 187 ? 9.719 1.253 6.853 1.00 95.88 187 GLY A C 1
ATOM 1401 O O . GLY A 1 187 ? 9.260 0.739 7.869 1.00 95.88 187 GLY A O 1
ATOM 1402 N N . ALA A 1 188 ? 9.154 2.309 6.264 1.00 94.94 188 ALA A N 1
ATOM 1403 C CA . ALA A 1 188 ? 7.957 2.973 6.771 1.00 94.94 188 ALA A CA 1
ATOM 1404 C C . ALA A 1 188 ? 6.735 2.040 6.792 1.00 94.94 188 ALA A C 1
ATOM 1406 O O . ALA A 1 188 ? 6.019 1.996 7.790 1.00 94.94 188 ALA A O 1
ATOM 1407 N N . SER A 1 189 ? 6.527 1.252 5.731 1.00 93.88 189 SER A N 1
ATOM 1408 C CA . SER A 1 189 ? 5.406 0.306 5.643 1.00 93.88 189 SER A CA 1
ATOM 1409 C C . SER A 1 189 ? 5.494 -0.779 6.717 1.00 93.88 189 SER A C 1
ATOM 1411 O O . SER A 1 189 ? 4.520 -1.027 7.421 1.00 93.88 189 SER A O 1
ATOM 1413 N N . ILE A 1 190 ? 6.668 -1.391 6.896 1.00 92.12 190 ILE A N 1
ATOM 1414 C CA . ILE A 1 190 ? 6.899 -2.437 7.903 1.00 92.12 190 ILE A CA 1
ATOM 1415 C C . ILE A 1 190 ? 6.763 -1.859 9.309 1.00 92.12 190 ILE A C 1
ATOM 1417 O O . ILE A 1 190 ? 6.026 -2.405 10.122 1.00 92.12 190 ILE A O 1
ATOM 1421 N N . ALA A 1 191 ? 7.400 -0.721 9.576 1.00 91.69 191 ALA A N 1
ATOM 1422 C CA . ALA A 1 191 ? 7.278 -0.003 10.838 1.00 91.69 191 ALA A CA 1
ATOM 1423 C C . ALA A 1 191 ? 5.815 0.342 11.173 1.00 91.69 191 ALA A C 1
ATOM 1425 O O . ALA A 1 191 ? 5.396 0.246 12.325 1.00 91.69 191 ALA A O 1
ATOM 1426 N N . SER A 1 192 ? 5.002 0.680 10.167 1.00 90.31 192 SER A N 1
ATOM 1427 C CA . SER A 1 192 ? 3.585 0.997 10.365 1.00 90.31 192 SER A CA 1
ATOM 1428 C C . SER A 1 192 ? 2.734 -0.198 10.797 1.00 90.31 192 SER A C 1
ATOM 1430 O O . SER A 1 192 ? 1.700 0.012 11.427 1.00 90.31 192 SER A O 1
ATOM 1432 N N . LEU A 1 193 ? 3.171 -1.437 10.532 1.00 86.62 193 LEU A N 1
ATOM 1433 C CA . LEU A 1 193 ? 2.487 -2.638 11.021 1.00 86.62 193 LEU A CA 1
ATOM 1434 C C . LEU A 1 193 ? 2.529 -2.729 12.548 1.00 86.62 193 LEU A C 1
ATOM 1436 O O . LEU A 1 193 ? 1.635 -3.317 13.139 1.00 86.62 193 LEU A O 1
ATOM 1440 N N . PHE A 1 194 ? 3.525 -2.114 13.183 1.00 83.88 194 PHE A N 1
ATOM 1441 C CA . PHE A 1 194 ? 3.669 -2.061 14.638 1.00 83.88 194 PHE A CA 1
ATOM 1442 C C . PHE A 1 194 ? 3.092 -0.773 15.235 1.00 83.88 194 PHE A C 1
ATOM 1444 O O . PHE A 1 194 ? 3.162 -0.559 16.443 1.00 83.88 194 PHE A O 1
ATOM 1451 N N . ASN A 1 195 ? 2.505 0.095 14.403 1.00 81.56 195 ASN A N 1
ATOM 1452 C CA . ASN A 1 195 ? 1.931 1.353 14.842 1.00 81.56 195 ASN A CA 1
ATOM 1453 C C . ASN A 1 195 ? 0.412 1.241 14.982 1.00 81.56 195 ASN A C 1
ATOM 1455 O O . ASN A 1 195 ? -0.314 1.035 14.008 1.00 81.56 195 ASN A O 1
ATOM 1459 N N . ALA A 1 196 ? -0.078 1.480 16.194 1.00 73.62 196 ALA A N 1
ATOM 1460 C CA . ALA A 1 196 ? -1.495 1.665 16.459 1.00 73.62 196 ALA A CA 1
ATOM 1461 C C . ALA A 1 196 ? -2.095 2.745 15.548 1.00 73.62 196 ALA A C 1
ATOM 1463 O O . ALA A 1 196 ? -1.552 3.845 15.433 1.00 73.62 196 ALA A O 1
ATOM 1464 N N . SER A 1 197 ? -3.212 2.447 14.892 1.00 75.38 197 SER A N 1
ATOM 1465 C CA . SER A 1 197 ? -3.936 3.418 14.070 1.00 75.38 197 SER A CA 1
ATOM 1466 C C . SER A 1 197 ? -5.399 3.000 13.958 1.00 75.38 197 SER A C 1
ATOM 1468 O O . SER A 1 197 ? -5.663 1.800 13.824 1.00 75.38 197 SER A O 1
ATOM 1470 N N . PRO A 1 198 ? -6.359 3.945 13.940 1.00 63.88 198 PRO A N 1
ATOM 1471 C CA . PRO A 1 198 ? -7.762 3.606 13.719 1.00 63.88 198 PRO A CA 1
ATOM 1472 C C . PRO A 1 198 ? -8.000 3.191 12.260 1.00 63.88 198 PRO A C 1
ATOM 1474 O O . PRO A 1 198 ? -8.998 2.551 11.941 1.00 63.88 198 PRO A O 1
ATOM 1477 N N . LEU A 1 199 ? -7.047 3.514 11.377 1.00 69.12 199 LEU A N 1
ATOM 1478 C CA . LEU A 1 199 ? -7.006 3.094 9.978 1.00 69.12 199 LEU A CA 1
ATOM 1479 C C . LEU A 1 199 ? -6.192 1.798 9.790 1.00 69.12 199 LEU A C 1
ATOM 1481 O O . LEU A 1 199 ? -6.135 1.258 8.687 1.00 69.12 199 LEU A O 1
ATOM 1485 N N . GLY A 1 200 ? -5.540 1.314 10.852 1.00 61.38 200 GLY A N 1
ATOM 1486 C CA . GLY A 1 200 ? -4.702 0.119 10.854 1.00 61.38 200 GLY A CA 1
ATOM 1487 C C . GLY A 1 200 ? -5.487 -1.171 11.100 1.00 61.38 200 GLY A C 1
ATOM 1488 O O . GLY A 1 200 ? -6.612 -1.167 11.600 1.00 61.38 200 GLY A O 1
ATOM 1489 N N . LEU A 1 201 ? -4.872 -2.303 10.751 1.00 59.59 201 LEU A N 1
ATOM 1490 C CA . LEU A 1 201 ? -5.465 -3.638 10.912 1.00 59.59 201 LEU A CA 1
ATOM 1491 C C . LEU A 1 201 ? -5.106 -4.310 12.243 1.00 59.59 201 LEU A C 1
ATOM 1493 O O . LEU A 1 201 ? -5.768 -5.275 12.624 1.00 59.59 201 LEU A O 1
ATOM 1497 N N . MET A 1 202 ? -4.073 -3.832 12.941 1.00 61.81 202 MET A N 1
ATOM 1498 C CA . MET A 1 202 ? -3.596 -4.488 14.154 1.00 61.81 202 MET A CA 1
ATOM 1499 C C . MET A 1 202 ? -4.488 -4.163 15.356 1.00 61.81 202 MET A C 1
ATOM 1501 O O . MET A 1 202 ? -4.774 -2.988 15.595 1.00 61.81 202 MET A O 1
ATOM 1505 N N . PRO A 1 203 ? -4.957 -5.169 16.115 1.00 60.28 203 PRO A N 1
ATOM 1506 C CA . PRO A 1 203 ? -5.510 -4.942 17.443 1.00 60.28 203 PRO A CA 1
ATOM 1507 C C . PRO A 1 203 ? -4.407 -4.429 18.370 1.00 60.28 203 PRO A C 1
ATOM 1509 O O . PRO A 1 203 ? -3.250 -4.831 18.253 1.00 60.28 203 PRO A O 1
ATOM 1512 N N . ASN A 1 204 ? -4.775 -3.529 19.275 1.00 63.31 204 ASN A N 1
ATOM 1513 C CA . ASN A 1 204 ? -3.861 -3.047 20.297 1.00 63.31 204 ASN A CA 1
ATOM 1514 C C . ASN A 1 204 ? -4.072 -3.798 21.596 1.00 63.31 204 ASN A C 1
ATOM 1516 O O . ASN A 1 204 ? -5.167 -4.282 21.877 1.00 63.31 204 ASN A O 1
ATOM 1520 N N . PHE A 1 205 ? -3.012 -3.854 22.387 1.00 63.38 205 PHE A N 1
ATOM 1521 C CA . PHE A 1 205 ? -2.965 -4.654 23.587 1.00 63.38 205 PHE A CA 1
ATOM 1522 C C . PHE A 1 205 ? -2.331 -3.872 24.741 1.00 63.38 205 PHE A C 1
ATOM 1524 O O . PHE A 1 205 ? -1.282 -3.254 24.571 1.00 63.38 205 PHE A O 1
ATOM 1531 N N . GLU A 1 206 ? -2.952 -3.929 25.914 1.00 61.00 206 GLU A N 1
ATOM 1532 C CA . GLU A 1 206 ? -2.437 -3.398 27.174 1.00 61.00 206 GLU A CA 1
ATOM 1533 C C . GLU A 1 206 ? -2.039 -4.526 28.123 1.00 61.00 206 GLU A C 1
ATOM 1535 O O . GLU A 1 206 ? -2.699 -5.563 28.212 1.00 61.00 206 GLU A O 1
ATOM 1540 N N . THR A 1 207 ? -0.966 -4.313 28.878 1.00 56.94 207 THR A N 1
ATOM 1541 C CA . THR A 1 207 ? -0.497 -5.262 29.891 1.00 56.94 207 THR A CA 1
ATOM 1542 C C . THR A 1 207 ? -1.189 -4.974 31.225 1.00 56.94 207 THR A C 1
ATOM 1544 O O . THR A 1 207 ? -1.288 -3.822 31.634 1.00 56.94 207 THR A O 1
ATOM 1547 N N . GLN A 1 208 ? -1.610 -5.991 31.982 1.00 52.41 208 GLN A N 1
ATOM 1548 C CA . GLN A 1 208 ? -2.250 -5.797 33.301 1.00 52.41 208 GLN A CA 1
ATOM 1549 C C . GLN A 1 208 ? -1.455 -4.908 34.282 1.00 52.41 208 GLN A C 1
ATOM 1551 O O . GLN A 1 208 ? -2.043 -4.235 35.129 1.00 52.41 208 GLN A O 1
ATOM 1556 N N . SER A 1 209 ? -0.126 -4.846 34.156 1.00 51.66 209 SER A N 1
ATOM 1557 C CA . SER A 1 209 ? 0.723 -3.960 34.957 1.00 51.66 209 SER A CA 1
ATOM 1558 C C . SER A 1 209 ? 0.464 -2.466 34.707 1.00 51.66 209 SER A C 1
ATOM 1560 O O . SER A 1 209 ? 0.547 -1.691 35.658 1.00 51.66 209 SER A O 1
ATOM 1562 N N . SER A 1 210 ? 0.080 -2.045 33.494 1.00 51.94 210 SER A N 1
ATOM 1563 C CA . SER A 1 210 ? -0.268 -0.642 33.197 1.00 51.94 210 SER A CA 1
ATOM 1564 C C . SER A 1 210 ? -1.671 -0.244 33.667 1.00 51.94 210 SER A C 1
ATOM 1566 O O . SER A 1 210 ? -1.919 0.938 33.904 1.00 51.94 210 SER A O 1
ATOM 1568 N N . LEU A 1 211 ? -2.575 -1.210 33.876 1.00 51.97 211 LEU A N 1
ATOM 1569 C CA . LEU A 1 211 ? -3.878 -0.951 34.503 1.00 51.97 211 LEU A CA 1
ATOM 1570 C C . LEU A 1 211 ? -3.754 -0.703 36.011 1.00 51.97 211 LEU A C 1
ATOM 1572 O O . LEU A 1 211 ? -4.506 0.089 36.565 1.00 51.97 211 LEU A O 1
ATOM 1576 N N . SER A 1 212 ? -2.780 -1.330 36.680 1.00 46.69 212 SER A N 1
ATOM 1577 C CA . SER A 1 212 ? -2.571 -1.148 38.125 1.00 46.69 212 SER A CA 1
ATOM 1578 C C . SER A 1 212 ? -1.993 0.221 38.523 1.00 46.69 212 SER A C 1
ATOM 1580 O O . SER A 1 212 ? -2.095 0.611 39.684 1.00 46.69 212 SER A O 1
ATOM 1582 N N . SER A 1 213 ? -1.418 0.969 37.574 1.00 46.03 213 SER A N 1
ATOM 1583 C CA . SER A 1 213 ? -0.894 2.327 37.789 1.00 46.03 213 SER A CA 1
ATOM 1584 C C . SER A 1 213 ? -1.882 3.441 37.416 1.00 46.03 213 SER A C 1
ATOM 1586 O O . SER A 1 213 ? -1.723 4.570 37.880 1.00 46.03 213 SER A O 1
ATOM 1588 N N . SER A 1 214 ? -2.916 3.136 36.627 1.00 46.19 214 SER A N 1
ATOM 1589 C CA . SER A 1 214 ? -4.009 4.057 36.295 1.00 46.19 214 SER A CA 1
ATOM 1590 C C . SER A 1 214 ? -5.167 3.802 37.259 1.00 46.19 214 SER A C 1
ATOM 1592 O O . SER A 1 214 ? -6.026 2.969 37.001 1.00 46.19 214 SER A O 1
ATOM 1594 N N . GLY A 1 215 ? -5.130 4.462 38.417 1.00 44.19 215 GLY A N 1
ATOM 1595 C CA . GLY A 1 215 ? -5.919 4.162 39.621 1.00 44.19 215 GLY A CA 1
ATOM 1596 C C . GLY A 1 215 ? -7.447 4.301 39.568 1.00 44.19 215 GLY A C 1
ATOM 1597 O O . GLY A 1 215 ? -8.023 4.654 40.586 1.00 44.19 215 GLY A O 1
ATOM 1598 N N . ASP A 1 216 ? -8.115 4.012 38.454 1.00 44.19 216 ASP A N 1
ATOM 1599 C CA . ASP A 1 216 ? -9.577 3.975 38.374 1.00 44.19 216 ASP A CA 1
ATOM 1600 C C . ASP A 1 216 ? -10.038 3.048 37.240 1.00 44.19 216 ASP A C 1
ATOM 1602 O O . ASP A 1 216 ? -10.064 3.436 36.073 1.00 44.19 216 ASP A O 1
ATOM 1606 N N . LYS A 1 217 ? -10.406 1.808 37.586 1.00 42.59 217 LYS A N 1
ATOM 1607 C CA . LYS A 1 217 ? -11.539 1.056 37.008 1.00 42.59 217 LYS A CA 1
ATOM 1608 C C . LYS A 1 217 ? -11.677 -0.287 37.725 1.00 42.59 217 LYS A C 1
ATOM 1610 O O . LYS A 1 217 ? -10.828 -1.170 37.642 1.00 42.59 217 LYS A O 1
ATOM 1615 N N . GLN A 1 218 ? -12.772 -0.400 38.466 1.00 37.91 218 GLN A N 1
ATOM 1616 C CA . GLN A 1 218 ? -13.206 -1.589 39.184 1.00 37.91 218 GLN A CA 1
ATOM 1617 C C . GLN A 1 218 ? -13.356 -2.766 38.203 1.00 37.91 218 GLN A C 1
ATOM 1619 O O . GLN A 1 218 ? -14.026 -2.644 37.179 1.00 37.91 218 GLN A O 1
ATOM 1624 N N . LEU A 1 219 ? -12.692 -3.880 38.518 1.00 43.28 219 LEU A N 1
ATOM 1625 C CA . LEU A 1 219 ? -12.682 -5.132 37.759 1.00 43.28 219 LEU A CA 1
ATOM 1626 C C . LEU A 1 219 ? -14.115 -5.672 37.588 1.00 43.28 219 LEU A C 1
ATOM 1628 O O . LEU A 1 219 ? -14.678 -6.248 38.519 1.00 43.28 219 LEU A O 1
ATOM 1632 N N . LEU A 1 220 ? -14.711 -5.479 36.409 1.00 44.94 220 LEU A N 1
ATOM 1633 C CA . LEU A 1 220 ? -15.849 -6.286 35.960 1.00 44.94 220 LEU A CA 1
ATOM 1634 C C . LEU A 1 220 ? -15.342 -7.698 35.618 1.00 44.94 220 LEU A C 1
ATOM 1636 O O . LEU A 1 220 ? -14.212 -7.817 35.143 1.00 44.94 220 LEU A O 1
ATOM 1640 N N . PRO A 1 221 ? -16.132 -8.757 35.877 1.00 42.44 221 PRO A N 1
ATOM 1641 C CA . PRO A 1 221 ? -15.687 -10.130 35.677 1.00 42.44 221 PRO A CA 1
ATOM 1642 C C . PRO A 1 221 ? -15.335 -10.373 34.208 1.00 42.44 221 PRO A C 1
ATOM 1644 O O . PRO A 1 221 ? -16.096 -10.012 33.309 1.00 42.44 221 PRO A O 1
ATOM 1647 N N . ASP A 1 222 ? -14.160 -10.968 34.012 1.00 44.94 222 ASP A N 1
ATOM 1648 C CA . ASP A 1 222 ? -13.546 -11.278 32.727 1.00 44.94 222 ASP A CA 1
ATOM 1649 C C . ASP A 1 222 ? -14.549 -11.960 31.784 1.00 44.94 222 ASP A C 1
ATOM 1651 O O . ASP A 1 222 ? -15.053 -13.049 32.076 1.00 44.94 222 ASP A O 1
ATOM 1655 N N . SER A 1 223 ? -14.837 -11.334 30.638 1.00 45.56 223 SER A N 1
ATOM 1656 C CA . SER A 1 223 ? -15.480 -12.056 29.540 1.00 45.56 223 SER A CA 1
ATOM 1657 C C . SER A 1 223 ? -14.468 -13.070 28.996 1.00 45.56 223 SER A C 1
ATOM 1659 O O . SER A 1 223 ? -13.347 -12.681 28.651 1.00 45.56 223 SER A O 1
ATOM 1661 N N . PRO A 1 224 ? -14.804 -14.371 28.952 1.00 40.03 224 PRO A N 1
ATOM 1662 C CA . PRO A 1 224 ? -13.878 -15.394 28.489 1.00 40.03 224 PRO A CA 1
ATOM 1663 C C . PRO A 1 224 ? -13.522 -15.142 27.017 1.00 40.03 224 PRO A C 1
ATOM 1665 O O . PRO A 1 224 ? -14.364 -15.303 26.140 1.00 40.03 224 PRO A O 1
ATOM 1668 N N . GLY A 1 225 ? -12.279 -14.716 26.761 1.00 49.12 225 GLY A N 1
ATOM 1669 C CA . GLY A 1 225 ? -11.750 -14.436 25.418 1.00 49.12 225 GLY A CA 1
ATOM 1670 C C . GLY A 1 225 ? -10.844 -13.200 25.308 1.00 49.12 225 GLY A C 1
ATOM 1671 O O . GLY A 1 225 ? -10.042 -13.135 24.382 1.00 49.12 225 GLY A O 1
ATOM 1672 N N . ASP A 1 226 ? -10.910 -12.259 26.259 1.00 50.47 226 ASP A N 1
ATOM 1673 C CA . ASP A 1 226 ? -10.238 -10.947 26.137 1.00 50.47 226 ASP A CA 1
ATOM 1674 C C . ASP A 1 226 ? -8.816 -10.865 26.719 1.00 50.47 226 ASP A C 1
ATOM 1676 O O . ASP A 1 226 ? -8.119 -9.864 26.525 1.00 50.47 226 ASP A O 1
ATOM 1680 N N . THR A 1 227 ? -8.360 -11.904 27.420 1.00 51.53 227 THR A N 1
ATOM 1681 C CA . THR A 1 227 ? -7.055 -11.935 28.093 1.00 51.53 227 THR A CA 1
ATOM 1682 C C . THR A 1 227 ? -6.266 -13.183 27.715 1.00 51.53 227 THR A C 1
ATOM 1684 O O . THR A 1 227 ? -6.587 -14.297 28.122 1.00 51.53 227 THR A O 1
ATOM 1687 N N . LEU A 1 228 ? -5.174 -12.991 26.971 1.00 53.34 228 LEU A N 1
ATOM 1688 C CA . LEU A 1 228 ? -4.222 -14.049 26.629 1.00 53.34 228 LEU A CA 1
ATOM 1689 C C . LEU A 1 228 ? -2.887 -13.716 27.306 1.00 53.34 228 LEU A C 1
ATOM 1691 O O . LEU A 1 228 ? -2.177 -12.802 26.901 1.00 53.34 228 LEU A O 1
ATOM 1695 N N . GLY A 1 229 ? -2.576 -14.405 28.408 1.00 57.84 229 GLY A N 1
ATOM 1696 C CA . GLY A 1 229 ? -1.308 -14.225 29.132 1.00 57.84 229 GLY A CA 1
ATOM 1697 C C . GLY A 1 229 ? -1.140 -12.888 29.875 1.00 57.84 229 GLY A C 1
ATOM 1698 O O . GLY A 1 229 ? -0.019 -12.405 29.988 1.00 57.84 229 GLY A O 1
ATOM 1699 N N . GLY A 1 230 ? -2.224 -12.278 30.376 1.00 58.12 230 GLY A N 1
ATOM 1700 C CA . GLY A 1 230 ? -2.170 -10.990 31.100 1.00 58.12 230 GLY A CA 1
ATOM 1701 C C . GLY A 1 230 ? -2.137 -9.751 30.194 1.00 58.12 230 GLY A C 1
ATOM 1702 O O . GLY A 1 230 ? -1.933 -8.633 30.672 1.00 58.12 230 GLY A O 1
ATOM 1703 N N . ILE A 1 231 ? -2.351 -9.961 28.896 1.00 57.09 231 ILE A N 1
ATOM 1704 C CA . ILE A 1 231 ? -2.452 -8.943 27.858 1.00 57.09 231 ILE A CA 1
ATOM 1705 C C . ILE A 1 231 ? -3.932 -8.813 27.470 1.00 57.09 231 ILE A C 1
ATOM 1707 O O . ILE A 1 231 ? -4.546 -9.813 27.090 1.00 57.09 231 ILE A O 1
ATOM 1711 N N . ARG A 1 232 ? -4.506 -7.609 27.586 1.00 64.25 232 ARG A N 1
ATOM 1712 C CA . ARG A 1 232 ? -5.904 -7.301 27.244 1.00 64.25 232 ARG A CA 1
ATOM 1713 C C . ARG A 1 232 ? -5.967 -6.484 25.963 1.00 64.25 232 ARG A C 1
ATOM 1715 O O . ARG A 1 232 ? -5.211 -5.531 25.818 1.00 64.25 232 ARG A O 1
ATOM 1722 N N . ARG A 1 233 ? -6.875 -6.813 25.045 1.00 66.06 233 ARG A N 1
ATOM 1723 C CA . ARG A 1 233 ? -7.115 -5.979 23.859 1.00 66.06 233 ARG A CA 1
ATOM 1724 C C . ARG A 1 233 ? -7.718 -4.629 24.272 1.00 66.06 233 ARG A C 1
ATOM 1726 O O . ARG A 1 233 ? -8.717 -4.603 24.984 1.00 66.06 233 ARG A O 1
ATOM 1733 N N . ASP A 1 234 ? -7.132 -3.526 23.815 1.00 67.56 234 ASP A N 1
ATOM 1734 C CA . ASP A 1 234 ? -7.687 -2.179 23.979 1.00 67.56 234 ASP A CA 1
ATOM 1735 C C . ASP A 1 234 ? -7.624 -1.415 22.653 1.00 67.56 234 ASP A C 1
ATOM 1737 O O . ASP A 1 234 ? -6.586 -0.901 22.227 1.00 67.56 234 ASP A O 1
ATOM 1741 N N . ASP A 1 235 ? -8.766 -1.363 21.974 1.00 69.44 235 ASP A N 1
ATOM 1742 C CA . ASP A 1 235 ? -8.894 -0.694 20.686 1.00 69.44 235 ASP A CA 1
ATOM 1743 C C . ASP A 1 235 ? -9.049 0.833 20.816 1.00 69.44 235 ASP A C 1
ATOM 1745 O O . ASP A 1 235 ? -8.837 1.533 19.826 1.00 69.44 235 ASP A O 1
ATOM 1749 N N . SER A 1 236 ? -9.316 1.380 22.012 1.00 68.50 236 SER A N 1
ATOM 1750 C CA . SER A 1 236 ? -9.431 2.836 22.221 1.00 68.50 236 SER A CA 1
ATOM 1751 C C . SER A 1 236 ? -8.097 3.562 22.006 1.00 68.50 236 SER A C 1
ATOM 1753 O O . SER A 1 236 ? -8.051 4.696 21.521 1.00 68.50 236 SER A O 1
ATOM 1755 N N . LEU A 1 237 ? -6.981 2.865 22.244 1.00 70.62 237 LEU A N 1
ATOM 1756 C CA . LEU A 1 237 ? -5.628 3.355 21.979 1.00 70.62 237 LEU A CA 1
ATOM 1757 C C . LEU A 1 237 ? -5.408 3.753 20.511 1.00 70.62 237 LEU A C 1
ATOM 1759 O O . LEU A 1 237 ? -4.532 4.568 20.220 1.00 70.62 237 LEU A O 1
ATOM 1763 N N . LYS A 1 238 ? -6.207 3.216 19.581 1.00 79.12 238 LYS A N 1
ATOM 1764 C CA . LYS A 1 238 ? -6.123 3.547 18.155 1.00 79.12 238 LYS A CA 1
ATOM 1765 C C . LYS A 1 238 ? -6.508 4.993 17.858 1.00 79.12 238 LYS A C 1
ATOM 1767 O O . LYS A 1 238 ? -6.053 5.522 16.856 1.00 79.12 238 LYS A O 1
ATOM 1772 N N . PHE A 1 239 ? -7.286 5.658 18.710 1.00 81.19 239 PHE A N 1
ATOM 1773 C CA . PHE A 1 239 ? -7.670 7.057 18.494 1.00 81.19 239 PHE A CA 1
ATOM 1774 C C . PHE A 1 239 ? -6.604 8.064 18.941 1.00 81.19 239 PHE A C 1
ATOM 1776 O O . PHE A 1 239 ? -6.743 9.263 18.701 1.00 81.19 239 PHE A O 1
ATOM 1783 N N . THR A 1 240 ? -5.515 7.606 19.562 1.00 82.94 240 THR A N 1
ATOM 1784 C CA . THR A 1 240 ? -4.419 8.489 19.969 1.00 82.94 240 THR A CA 1
ATOM 1785 C C . THR A 1 240 ? -3.354 8.539 18.879 1.00 82.94 240 THR A C 1
ATOM 1787 O O . THR A 1 240 ? -2.796 7.512 18.498 1.00 82.94 240 THR A O 1
ATOM 1790 N N . ALA A 1 241 ? -3.026 9.740 18.396 1.00 87.44 241 ALA A N 1
ATOM 1791 C CA . ALA A 1 241 ? -1.924 9.922 17.456 1.00 87.44 241 ALA A CA 1
ATOM 1792 C C . ALA A 1 241 ? -0.584 9.600 18.135 1.00 87.44 241 ALA A C 1
ATOM 1794 O O . ALA A 1 241 ? -0.139 10.338 19.015 1.00 87.44 241 ALA A O 1
ATOM 1795 N N . ARG A 1 242 ? 0.042 8.494 17.722 1.00 86.94 242 ARG A N 1
ATOM 1796 C CA . ARG A 1 242 ? 1.353 8.029 18.194 1.00 86.94 242 ARG A CA 1
ATOM 1797 C C . ARG A 1 242 ? 2.222 7.477 17.070 1.00 86.94 242 ARG A C 1
ATOM 1799 O O . ARG A 1 242 ? 1.705 6.983 16.057 1.00 86.94 242 ARG A O 1
ATOM 1806 N N . GLY A 1 243 ? 3.535 7.577 17.260 1.00 89.19 243 GLY A N 1
ATOM 1807 C CA . GLY A 1 243 ? 4.550 7.083 16.334 1.00 89.19 243 GLY A CA 1
ATOM 1808 C C . GLY A 1 243 ? 4.329 7.602 14.915 1.00 89.19 243 GLY A C 1
ATOM 1809 O O . GLY A 1 243 ? 4.205 8.807 14.685 1.00 89.19 243 GLY A O 1
ATOM 1810 N N . LEU A 1 244 ? 4.217 6.696 13.944 1.00 90.81 244 LEU A N 1
ATOM 1811 C CA . LEU A 1 244 ? 4.102 7.058 12.528 1.00 90.81 244 LEU A CA 1
ATOM 1812 C C . LEU A 1 244 ? 2.800 7.792 12.175 1.00 90.81 244 LEU A C 1
ATOM 1814 O O . LEU A 1 244 ? 2.790 8.563 11.214 1.00 90.81 244 LEU A O 1
ATOM 1818 N N . THR A 1 245 ? 1.731 7.642 12.968 1.00 91.81 245 THR A N 1
ATOM 1819 C CA . THR A 1 245 ? 0.489 8.412 12.744 1.00 91.81 245 THR A CA 1
ATOM 1820 C C . THR A 1 245 ? 0.655 9.915 12.978 1.00 91.81 245 THR A C 1
ATOM 1822 O O . THR A 1 245 ? -0.130 10.708 12.456 1.00 91.81 245 THR A O 1
ATOM 1825 N N . ARG A 1 246 ? 1.713 10.334 13.690 1.00 92.56 246 ARG A N 1
ATOM 1826 C CA . ARG A 1 246 ? 2.091 11.750 13.820 1.00 92.56 246 ARG A CA 1
ATOM 1827 C C . ARG A 1 246 ? 2.703 12.317 12.535 1.00 92.56 246 ARG A C 1
ATOM 1829 O O . ARG A 1 246 ? 2.609 13.520 12.302 1.00 92.56 246 ARG A O 1
ATOM 1836 N N . ILE A 1 247 ? 3.308 11.468 11.696 1.00 93.38 247 ILE A N 1
ATOM 1837 C CA . ILE A 1 247 ? 3.852 11.858 10.386 1.00 93.38 247 ILE A CA 1
ATOM 1838 C C . ILE A 1 247 ? 2.717 11.947 9.372 1.00 93.38 247 ILE A C 1
ATOM 1840 O O . ILE A 1 247 ? 2.537 12.974 8.726 1.00 93.38 247 ILE A O 1
ATOM 1844 N N . THR A 1 248 ? 1.946 10.875 9.230 1.00 94.50 248 THR A N 1
ATOM 1845 C CA . THR A 1 248 ? 0.750 10.842 8.392 1.00 94.50 248 THR A CA 1
ATOM 1846 C C . THR A 1 248 ? -0.259 9.890 9.000 1.00 94.50 248 THR A C 1
ATOM 1848 O O . THR A 1 248 ? 0.100 8.845 9.527 1.00 94.50 248 THR A O 1
ATOM 1851 N N . ARG A 1 249 ? -1.539 10.214 8.866 1.00 93.00 249 ARG A N 1
ATOM 1852 C CA . ARG A 1 249 ? -2.661 9.342 9.232 1.00 93.00 249 ARG A CA 1
ATOM 1853 C C . ARG A 1 249 ? -2.687 8.009 8.467 1.00 93.00 249 ARG A C 1
ATOM 1855 O O . ARG A 1 249 ? -3.253 7.049 8.978 1.00 93.00 249 ARG A O 1
ATOM 1862 N N . HIS A 1 250 ? -2.028 7.923 7.305 1.00 93.00 250 HIS A N 1
ATOM 1863 C CA . HIS A 1 250 ? -1.966 6.722 6.453 1.00 93.00 250 HIS A CA 1
ATOM 1864 C C . HIS A 1 250 ? -0.554 6.122 6.353 1.00 93.00 250 HIS A C 1
ATOM 1866 O O . HIS A 1 250 ? -0.022 5.983 5.247 1.00 93.00 250 HIS A O 1
ATOM 1872 N N . PRO A 1 251 ? 0.084 5.749 7.478 1.00 92.62 251 PRO A N 1
ATOM 1873 C CA . PRO A 1 251 ? 1.494 5.364 7.482 1.00 92.62 251 PRO A CA 1
ATOM 1874 C C . PRO A 1 251 ? 1.761 4.025 6.781 1.00 92.62 251 PRO A C 1
ATOM 1876 O O . PRO A 1 251 ? 2.900 3.760 6.420 1.00 92.62 251 PRO A O 1
ATOM 1879 N N . LEU A 1 252 ? 0.723 3.209 6.564 1.00 91.00 252 LEU A N 1
ATOM 1880 C CA . LEU A 1 252 ? 0.824 1.916 5.885 1.00 91.00 252 LEU A CA 1
ATOM 1881 C C . LEU A 1 252 ? 0.736 2.023 4.360 1.00 91.00 252 LEU A C 1
ATOM 1883 O O . LEU A 1 252 ? 1.450 1.322 3.655 1.00 91.00 252 LEU A O 1
ATOM 1887 N N . ILE A 1 253 ? -0.154 2.875 3.844 1.00 92.31 253 ILE A N 1
ATOM 1888 C CA . ILE A 1 253 ? -0.473 2.910 2.409 1.00 92.31 253 ILE A CA 1
ATOM 1889 C C . ILE A 1 253 ? 0.313 4.007 1.689 1.00 92.31 253 ILE A C 1
ATOM 1891 O O . ILE A 1 253 ? 0.790 3.786 0.580 1.00 92.31 253 ILE A O 1
ATOM 1895 N N . LEU A 1 254 ? 0.495 5.187 2.293 1.00 95.06 254 LEU A N 1
ATOM 1896 C CA . LEU A 1 254 ? 1.182 6.288 1.609 1.00 95.06 254 LEU A CA 1
ATOM 1897 C C . LEU A 1 254 ? 2.659 6.046 1.271 1.00 95.06 254 LEU A C 1
ATOM 1899 O O . LEU A 1 254 ? 3.091 6.639 0.283 1.00 95.06 254 LEU A O 1
ATOM 1903 N N . PRO A 1 255 ? 3.435 5.182 1.960 1.00 96.44 255 PRO A N 1
ATOM 1904 C CA . PRO A 1 255 ? 4.771 4.826 1.482 1.00 96.44 255 PRO A CA 1
ATOM 1905 C C . PRO A 1 255 ? 4.786 4.173 0.088 1.00 96.44 255 PRO A C 1
ATOM 1907 O O . PRO A 1 255 ? 5.798 4.244 -0.603 1.00 96.44 255 PRO A O 1
ATOM 1910 N N . VAL A 1 256 ? 3.663 3.616 -0.387 1.00 96.62 256 VAL A N 1
ATOM 1911 C CA . VAL A 1 256 ? 3.533 3.103 -1.765 1.00 96.62 256 VAL A CA 1
ATOM 1912 C C . VAL A 1 256 ? 3.752 4.206 -2.805 1.00 96.62 256 VAL A C 1
ATOM 1914 O O . VAL A 1 256 ? 4.173 3.913 -3.918 1.00 96.62 256 VAL A O 1
ATOM 1917 N N . VAL A 1 257 ? 3.511 5.477 -2.466 1.00 97.75 257 VAL A N 1
ATOM 1918 C CA . VAL A 1 257 ? 3.685 6.607 -3.390 1.00 97.75 257 VAL A CA 1
ATOM 1919 C C . VAL A 1 257 ? 5.160 6.824 -3.761 1.00 97.75 257 VAL A C 1
ATOM 1921 O O . VAL A 1 257 ? 5.488 6.690 -4.942 1.00 97.75 257 VAL A O 1
ATOM 1924 N N . PRO A 1 258 ? 6.072 7.128 -2.812 1.00 97.56 258 PRO A N 1
ATOM 1925 C CA . PRO A 1 258 ? 7.493 7.247 -3.123 1.00 97.56 258 PRO A CA 1
ATOM 1926 C C . PRO A 1 258 ? 8.094 5.939 -3.649 1.00 97.56 258 PRO A C 1
ATOM 1928 O O . PRO A 1 258 ? 8.928 6.001 -4.550 1.00 97.56 258 PRO A O 1
ATOM 1931 N N . TRP A 1 259 ? 7.645 4.773 -3.163 1.00 98.12 259 TRP A N 1
ATOM 1932 C CA . TRP A 1 259 ? 8.058 3.481 -3.719 1.00 98.12 259 TRP A CA 1
ATOM 1933 C C . TRP A 1 259 ? 7.678 3.349 -5.196 1.00 98.12 259 TRP A C 1
ATOM 1935 O O . TRP A 1 259 ? 8.554 3.155 -6.026 1.00 98.12 259 TRP A O 1
ATOM 1945 N N . GLY A 1 260 ? 6.407 3.542 -5.555 1.00 97.50 260 GLY A N 1
ATOM 1946 C CA . GLY A 1 260 ? 5.935 3.374 -6.929 1.00 97.50 260 GLY A CA 1
ATOM 1947 C C . GLY A 1 260 ? 6.621 4.327 -7.910 1.00 97.50 260 GLY A C 1
ATOM 1948 O O . GLY A 1 260 ? 6.984 3.926 -9.015 1.00 97.50 260 GLY A O 1
ATOM 1949 N N . ILE A 1 261 ? 6.884 5.571 -7.498 1.00 96.75 261 ILE A N 1
ATOM 1950 C CA . ILE A 1 261 ? 7.656 6.531 -8.304 1.00 96.75 261 ILE A CA 1
ATOM 1951 C C . ILE A 1 261 ? 9.104 6.053 -8.477 1.00 96.75 261 ILE A C 1
ATOM 1953 O O . ILE A 1 261 ? 9.624 6.068 -9.592 1.00 96.75 261 ILE A O 1
ATOM 1957 N N . ALA A 1 262 ? 9.753 5.614 -7.396 1.00 96.88 262 ALA A N 1
ATOM 1958 C CA . ALA A 1 262 ? 11.131 5.144 -7.450 1.00 96.88 262 ALA A CA 1
ATOM 1959 C C . ALA A 1 262 ? 11.283 3.873 -8.290 1.00 96.88 262 ALA A C 1
ATOM 1961 O O . ALA A 1 262 ? 12.140 3.817 -9.169 1.00 96.88 262 ALA A O 1
ATOM 1962 N N . THR A 1 263 ? 10.417 2.887 -8.081 1.00 95.50 263 THR A N 1
ATOM 1963 C CA . THR A 1 263 ? 10.426 1.624 -8.816 1.00 95.50 263 THR A CA 1
ATOM 1964 C C . THR A 1 263 ? 10.081 1.823 -10.291 1.00 95.50 263 THR A C 1
ATOM 1966 O O . THR A 1 263 ? 10.689 1.162 -11.124 1.00 95.50 263 THR A O 1
ATOM 1969 N N . SER A 1 264 ? 9.217 2.786 -10.652 1.00 94.81 264 SER A N 1
ATOM 1970 C CA . SER A 1 264 ? 8.988 3.148 -12.068 1.00 94.81 264 SER A CA 1
ATOM 1971 C C . SER A 1 264 ? 10.297 3.516 -12.775 1.00 94.81 264 SER A C 1
ATOM 1973 O O . SER A 1 264 ? 10.555 3.076 -13.894 1.00 94.81 264 SER A O 1
ATOM 1975 N N . TYR A 1 265 ? 11.144 4.306 -12.107 1.00 93.31 265 TYR A N 1
ATOM 1976 C CA . TYR A 1 265 ? 12.451 4.689 -12.635 1.00 93.31 265 TYR A CA 1
ATOM 1977 C C . TYR A 1 265 ? 13.432 3.508 -12.635 1.00 93.31 265 TYR A C 1
ATOM 1979 O O . TYR A 1 265 ? 14.095 3.256 -13.638 1.00 93.31 265 TYR A O 1
ATOM 1987 N N . LEU A 1 266 ? 13.514 2.767 -11.525 1.00 92.38 266 LEU A N 1
ATOM 1988 C CA . LEU A 1 266 ? 14.465 1.663 -11.352 1.00 92.38 266 LEU A CA 1
ATOM 1989 C C . LEU A 1 266 ? 14.181 0.457 -12.261 1.00 92.38 266 LEU A C 1
ATOM 1991 O O . LEU A 1 266 ? 15.119 -0.240 -12.638 1.00 92.38 266 LEU A O 1
ATOM 1995 N N . ALA A 1 267 ? 12.916 0.198 -12.600 1.00 90.69 267 ALA A N 1
ATOM 1996 C CA . ALA A 1 267 ? 12.506 -0.954 -13.405 1.00 90.69 267 ALA A CA 1
ATOM 1997 C C . ALA A 1 267 ? 12.877 -0.831 -14.893 1.00 90.69 267 ALA A C 1
ATOM 1999 O O . ALA A 1 267 ? 12.940 -1.843 -15.588 1.00 90.69 267 ALA A O 1
ATOM 2000 N N . GLY A 1 268 ? 13.144 0.383 -15.375 1.00 86.69 268 GLY A N 1
ATOM 2001 C CA . GLY A 1 268 ? 13.458 0.630 -16.782 1.00 86.69 268 GLY A CA 1
ATOM 2002 C C . GLY A 1 268 ? 13.071 2.021 -17.271 1.00 86.69 268 GLY A C 1
ATOM 2003 O O . GLY A 1 268 ? 13.494 2.412 -18.357 1.00 86.69 268 GLY A O 1
ATOM 2004 N N . ASN A 1 269 ? 12.314 2.794 -16.479 1.00 89.56 269 ASN A N 1
ATOM 2005 C CA . ASN A 1 269 ? 11.881 4.149 -16.825 1.00 89.56 269 ASN A CA 1
ATOM 2006 C C . ASN A 1 269 ? 11.071 4.206 -18.143 1.00 89.56 269 ASN A C 1
ATOM 2008 O O . ASN A 1 269 ? 11.124 5.188 -18.885 1.00 89.56 269 ASN A O 1
ATOM 2012 N N . ARG A 1 270 ? 10.320 3.142 -18.444 1.00 89.56 270 ARG A N 1
ATOM 2013 C CA . ARG A 1 270 ? 9.444 3.009 -19.617 1.00 89.56 270 ARG A CA 1
ATOM 2014 C C . ARG A 1 270 ? 8.014 3.389 -19.256 1.00 89.56 270 ARG A C 1
ATOM 2016 O O . ARG A 1 270 ? 7.625 3.393 -18.089 1.00 89.56 270 ARG A O 1
ATOM 2023 N N . LEU A 1 271 ? 7.190 3.643 -20.272 1.00 92.19 271 LEU A N 1
ATOM 2024 C CA . LEU A 1 271 ? 5.784 3.991 -20.066 1.00 92.19 271 LEU A CA 1
ATOM 2025 C C . LEU A 1 271 ? 5.034 2.919 -19.259 1.00 92.19 271 LEU A C 1
ATOM 2027 O O . LEU A 1 271 ? 4.320 3.262 -18.320 1.00 92.19 271 LEU A O 1
ATOM 2031 N N . CYS A 1 272 ? 5.240 1.634 -19.558 1.00 93.81 272 CYS A N 1
ATOM 2032 C CA . CYS A 1 272 ? 4.614 0.536 -18.818 1.00 93.81 272 CYS A CA 1
ATOM 2033 C C . CYS A 1 272 ? 5.009 0.503 -17.328 1.00 93.81 272 CYS A C 1
ATOM 2035 O O . CYS A 1 272 ? 4.152 0.218 -16.489 1.00 93.81 272 CYS A O 1
ATOM 2037 N N . ASP A 1 273 ? 6.248 0.874 -16.984 1.00 94.56 273 ASP A N 1
ATOM 2038 C CA . ASP A 1 273 ? 6.723 0.952 -15.596 1.00 94.56 273 ASP A CA 1
ATOM 2039 C C . ASP A 1 273 ? 5.942 2.037 -14.828 1.00 94.56 273 ASP A C 1
ATOM 2041 O O . ASP A 1 273 ? 5.412 1.785 -13.744 1.00 94.56 273 ASP A O 1
ATOM 2045 N N . TYR A 1 274 ? 5.762 3.219 -15.431 1.00 95.81 274 TYR A N 1
ATOM 2046 C CA . TYR A 1 274 ? 4.954 4.298 -14.850 1.00 95.81 274 TYR A CA 1
ATOM 2047 C C . TYR A 1 274 ? 3.459 3.976 -14.789 1.00 95.81 274 TYR A C 1
ATOM 2049 O O . TYR A 1 274 ? 2.793 4.360 -13.828 1.00 95.81 274 TYR A O 1
ATOM 2057 N N . VAL A 1 275 ? 2.910 3.278 -15.787 1.00 96.69 275 VAL A N 1
ATOM 2058 C CA . VAL A 1 275 ? 1.495 2.883 -15.766 1.00 96.69 275 VAL A CA 1
ATOM 2059 C C . VAL A 1 275 ? 1.234 1.918 -14.611 1.00 96.69 275 VAL A C 1
ATOM 2061 O O . VAL A 1 275 ? 0.261 2.112 -13.884 1.00 96.69 275 VAL A O 1
ATOM 2064 N N . LEU A 1 276 ? 2.100 0.922 -14.392 1.00 97.12 276 LEU A N 1
ATOM 2065 C CA . LEU A 1 276 ? 1.936 -0.015 -13.281 1.00 97.12 276 LEU A CA 1
ATOM 2066 C C . LEU A 1 276 ? 2.252 0.644 -11.932 1.00 97.12 276 LEU A C 1
ATOM 2068 O O . LEU A 1 276 ? 1.366 0.797 -11.092 1.00 97.12 276 LEU A O 1
ATOM 2072 N N . PHE A 1 277 ? 3.507 1.029 -11.702 1.00 97.31 277 PHE A N 1
ATOM 2073 C CA . PHE A 1 277 ? 3.966 1.465 -10.381 1.00 97.31 277 PHE A CA 1
ATOM 2074 C C . PHE A 1 277 ? 3.477 2.878 -10.042 1.00 97.31 277 PHE A C 1
ATOM 2076 O O . PHE A 1 277 ? 3.026 3.128 -8.922 1.00 97.31 277 PHE A O 1
ATOM 2083 N N . GLY A 1 278 ? 3.471 3.789 -11.017 1.00 96.69 278 GLY A N 1
ATOM 2084 C CA . GLY A 1 278 ? 2.846 5.106 -10.871 1.00 96.69 278 GLY A CA 1
ATOM 2085 C C . GLY A 1 278 ? 1.322 5.017 -10.731 1.00 96.69 278 GLY A C 1
ATOM 2086 O O . GLY A 1 278 ? 0.735 5.742 -9.927 1.00 96.69 278 GLY A O 1
ATOM 2087 N N . GLY A 1 279 ? 0.673 4.076 -11.421 1.00 97.00 279 GLY A N 1
ATOM 2088 C CA . GLY A 1 279 ? -0.748 3.782 -11.229 1.00 97.00 279 GLY A CA 1
ATOM 2089 C C . GLY A 1 279 ? -1.075 3.306 -9.811 1.00 97.00 279 GLY A C 1
ATOM 2090 O O . GLY A 1 279 ? -2.032 3.789 -9.204 1.00 97.00 279 GLY A O 1
ATOM 2091 N N . LEU A 1 280 ? -0.244 2.429 -9.237 1.00 96.75 280 LEU A N 1
ATOM 2092 C CA . LEU A 1 280 ? -0.351 2.006 -7.836 1.00 96.75 280 LEU A CA 1
ATOM 2093 C C . LEU A 1 280 ? -0.114 3.164 -6.855 1.00 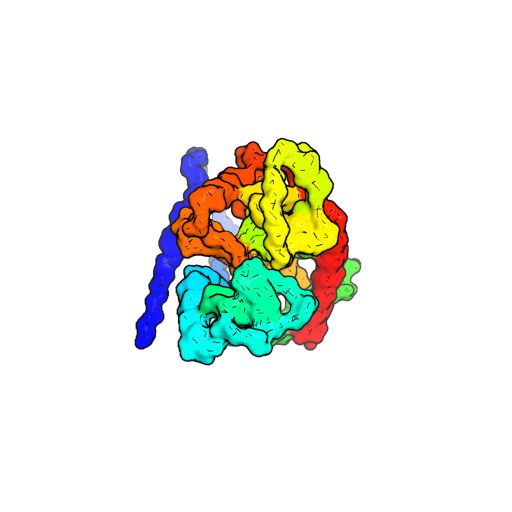96.75 280 LEU A C 1
ATOM 2095 O O . LEU A 1 280 ? -0.835 3.273 -5.862 1.00 96.75 280 LEU A O 1
ATOM 2099 N N . ALA A 1 281 ? 0.834 4.060 -7.144 1.00 97.56 281 ALA A N 1
ATOM 2100 C CA . ALA A 1 281 ? 1.049 5.274 -6.358 1.00 97.56 281 ALA A CA 1
ATOM 2101 C C . ALA A 1 281 ? -0.189 6.192 -6.380 1.00 97.56 281 ALA A C 1
ATOM 2103 O O . ALA A 1 281 ? -0.650 6.648 -5.332 1.00 97.56 281 ALA A O 1
ATOM 2104 N N . MET A 1 282 ? -0.791 6.410 -7.552 1.00 96.50 282 MET A N 1
ATOM 2105 C CA . MET A 1 282 ? -2.028 7.189 -7.679 1.00 96.50 282 MET A CA 1
ATOM 2106 C C . MET A 1 282 ? -3.203 6.525 -6.959 1.00 96.50 282 MET A C 1
ATOM 2108 O O . MET A 1 282 ? -3.969 7.205 -6.272 1.00 96.50 282 MET A O 1
ATOM 2112 N N . TYR A 1 283 ? -3.321 5.200 -7.060 1.00 95.69 283 TYR A N 1
ATOM 2113 C CA . TYR A 1 283 ? -4.286 4.424 -6.289 1.00 95.69 283 TYR A CA 1
ATOM 2114 C C . TYR A 1 283 ? -4.088 4.611 -4.780 1.00 95.69 283 TYR A C 1
ATOM 2116 O O . TYR A 1 283 ? -5.070 4.832 -4.078 1.00 95.69 283 TYR A O 1
ATOM 2124 N N . ALA A 1 284 ? -2.851 4.577 -4.275 1.00 95.31 284 ALA A N 1
ATOM 2125 C CA . ALA A 1 284 ? -2.568 4.773 -2.855 1.00 95.31 284 ALA A CA 1
ATOM 2126 C C . ALA A 1 284 ? -3.061 6.147 -2.368 1.00 95.31 284 ALA A C 1
ATOM 2128 O O . ALA A 1 284 ? -3.754 6.228 -1.355 1.00 95.31 284 ALA A O 1
ATOM 2129 N N . VAL A 1 285 ? -2.793 7.219 -3.123 1.00 95.62 285 VAL A N 1
ATOM 2130 C CA . VAL A 1 285 ? -3.296 8.569 -2.807 1.00 95.62 285 VAL A CA 1
ATOM 2131 C C . VAL A 1 285 ? -4.825 8.610 -2.834 1.00 95.62 285 VAL A C 1
ATOM 2133 O O . VAL A 1 285 ? -5.450 9.034 -1.860 1.00 95.62 285 VAL A O 1
ATOM 2136 N N . ALA A 1 286 ? -5.438 8.159 -3.932 1.00 94.56 286 ALA A N 1
ATOM 2137 C CA . ALA A 1 286 ? -6.885 8.220 -4.122 1.00 94.56 286 ALA A CA 1
ATOM 2138 C C . ALA A 1 286 ? -7.644 7.336 -3.120 1.00 94.56 286 ALA A C 1
ATOM 2140 O O . ALA A 1 286 ? -8.684 7.739 -2.603 1.00 94.56 286 ALA A O 1
ATOM 2141 N N . GLY A 1 287 ? -7.113 6.154 -2.811 1.00 91.19 287 GLY A N 1
ATOM 2142 C CA . GLY A 1 287 ? -7.658 5.222 -1.832 1.00 91.19 287 GLY A CA 1
ATOM 2143 C C . GLY A 1 287 ? -7.632 5.799 -0.421 1.00 91.19 287 GLY A C 1
ATOM 2144 O O . GLY A 1 287 ? -8.667 5.812 0.243 1.00 91.19 287 GLY A O 1
ATOM 2145 N N . CYS A 1 288 ? -6.494 6.350 0.007 1.00 91.69 288 CYS A N 1
ATOM 2146 C CA . CYS A 1 288 ? -6.372 7.051 1.286 1.00 91.69 288 CYS A CA 1
ATOM 2147 C C . CYS A 1 288 ? -7.334 8.247 1.370 1.00 91.69 288 CYS A C 1
ATOM 2149 O O . CYS A 1 288 ? -8.016 8.433 2.374 1.00 91.69 288 CYS A O 1
ATOM 2151 N N . PHE A 1 289 ? -7.450 9.036 0.300 1.00 91.31 289 PHE A N 1
ATOM 2152 C CA . PHE A 1 289 ? -8.368 10.175 0.265 1.00 91.31 289 PHE A CA 1
ATOM 2153 C C . PHE A 1 289 ? -9.840 9.737 0.330 1.00 91.31 289 PHE A C 1
ATOM 2155 O O . PHE A 1 289 ? -10.641 10.315 1.062 1.00 91.31 289 PHE A O 1
ATOM 2162 N N . ALA A 1 290 ? -10.208 8.676 -0.390 1.00 88.25 290 ALA A N 1
ATOM 2163 C CA . ALA A 1 290 ? -11.552 8.113 -0.336 1.00 88.25 290 ALA A CA 1
ATOM 2164 C C . ALA A 1 290 ? -11.887 7.549 1.054 1.00 88.25 290 ALA A C 1
ATOM 2166 O O . ALA A 1 290 ? -13.034 7.654 1.490 1.00 88.25 290 ALA A O 1
ATOM 2167 N N . GLN A 1 291 ? -10.907 6.976 1.762 1.00 84.75 291 GLN A N 1
ATOM 2168 C CA . GLN A 1 291 ? -11.072 6.574 3.160 1.00 84.75 291 GLN A CA 1
ATOM 2169 C C . GLN A 1 291 ? -11.354 7.790 4.050 1.00 84.75 291 GLN A C 1
ATOM 2171 O O . GLN A 1 291 ? -12.305 7.754 4.826 1.00 84.75 291 GLN A O 1
ATOM 2176 N N . ASP A 1 292 ? -10.602 8.883 3.891 1.00 87.19 292 ASP A N 1
ATOM 2177 C CA . ASP A 1 292 ? -10.793 10.123 4.657 1.00 87.19 292 ASP A CA 1
ATOM 2178 C C . ASP A 1 292 ? -12.191 10.702 4.480 1.00 87.19 292 ASP A C 1
ATOM 2180 O O . ASP A 1 292 ? -12.847 11.045 5.464 1.00 87.19 292 ASP A O 1
ATOM 2184 N N . LEU A 1 293 ? -12.658 10.777 3.230 1.00 84.25 293 LEU A N 1
ATOM 2185 C CA . LEU A 1 293 ? -13.973 11.319 2.907 1.00 84.25 293 LEU A CA 1
ATOM 2186 C C . LEU A 1 293 ? -15.099 10.573 3.617 1.00 84.25 293 LEU A C 1
ATOM 2188 O O . LEU A 1 293 ? -16.048 11.212 4.055 1.00 84.25 293 LEU A O 1
ATOM 2192 N N . ARG A 1 294 ? -15.001 9.251 3.776 1.00 77.12 294 ARG A N 1
ATOM 2193 C CA . ARG A 1 294 ? -16.051 8.490 4.470 1.00 77.12 294 ARG A CA 1
ATOM 2194 C C . ARG A 1 294 ? -16.124 8.796 5.943 1.00 77.12 294 ARG A C 1
ATOM 2196 O O . ARG A 1 294 ? -17.216 8.841 6.494 1.00 77.12 294 ARG A O 1
ATOM 2203 N N . VAL A 1 295 ? -14.972 9.012 6.562 1.00 75.44 295 VAL A N 1
ATOM 2204 C CA . VAL A 1 295 ? -14.938 9.384 7.971 1.00 75.44 295 VAL A CA 1
ATOM 2205 C C . VAL A 1 295 ? -15.504 10.783 8.157 1.00 75.44 295 VAL A C 1
ATOM 2207 O O . VAL A 1 295 ? -16.326 10.993 9.036 1.00 75.44 295 VAL A O 1
ATOM 2210 N N . ILE A 1 296 ? -15.119 11.721 7.287 1.00 75.69 296 ILE A N 1
ATOM 2211 C CA . ILE A 1 296 ? -15.618 13.102 7.319 1.00 75.69 296 ILE A CA 1
ATOM 2212 C C . ILE A 1 296 ? -17.131 13.157 7.080 1.00 75.69 296 ILE A C 1
ATOM 2214 O O . ILE A 1 296 ? -17.810 13.993 7.665 1.00 75.69 296 ILE A O 1
ATOM 2218 N N . ARG A 1 297 ? -17.662 12.291 6.214 1.00 74.12 297 ARG A N 1
ATOM 2219 C CA . ARG A 1 297 ? -19.095 12.235 5.900 1.00 74.12 297 ARG A CA 1
ATOM 2220 C C . ARG A 1 297 ? -19.904 11.363 6.858 1.00 74.12 297 ARG A C 1
ATOM 2222 O O . ARG A 1 297 ? -21.096 11.202 6.631 1.00 74.12 297 ARG A O 1
ATOM 2229 N N . GLU A 1 298 ? -19.270 10.776 7.875 1.00 68.06 298 GLU A N 1
ATOM 2230 C CA . GLU A 1 298 ? -19.906 9.837 8.813 1.00 68.06 298 GLU A CA 1
ATOM 2231 C C . GLU A 1 298 ? -20.571 8.632 8.101 1.00 68.06 298 GLU A C 1
ATOM 2233 O O . GLU A 1 298 ? -21.415 7.935 8.655 1.00 68.06 298 GLU A O 1
ATOM 2238 N N . GLU A 1 299 ? -20.165 8.353 6.855 1.00 58.16 299 GLU A N 1
ATOM 2239 C CA . GLU A 1 299 ? -20.819 7.410 5.933 1.00 58.16 299 GLU A CA 1
ATOM 2240 C C . GLU A 1 299 ? -20.466 5.940 6.220 1.00 58.16 299 GLU A C 1
ATOM 2242 O O . GLU A 1 299 ? -20.982 5.034 5.558 1.00 58.16 299 GLU A O 1
ATOM 2247 N N . GLY A 1 300 ? -19.595 5.652 7.193 1.00 51.75 300 GLY A N 1
ATOM 2248 C CA . GLY A 1 300 ? -19.403 4.273 7.626 1.00 51.75 300 GLY A CA 1
ATOM 2249 C C . GLY A 1 300 ? -18.128 3.952 8.388 1.00 51.75 300 GLY A C 1
ATOM 2250 O O . GLY A 1 300 ? -17.356 4.813 8.802 1.00 51.75 300 GLY A O 1
ATOM 2251 N N . SER A 1 301 ? -17.953 2.641 8.571 1.00 52.31 301 SER A N 1
ATOM 2252 C CA . SER A 1 301 ? -16.902 2.045 9.383 1.00 52.31 301 SER A CA 1
ATOM 2253 C C . SER A 1 301 ? -15.502 2.268 8.826 1.00 52.31 301 SER A C 1
ATOM 2255 O O . SER A 1 301 ? -15.240 2.041 7.638 1.00 52.31 301 SER A O 1
ATOM 2257 N N . VAL A 1 302 ? -14.588 2.641 9.718 1.00 51.28 302 VAL A N 1
ATOM 2258 C CA . VAL A 1 302 ? -13.171 2.833 9.415 1.00 51.28 302 VAL A CA 1
ATOM 2259 C C . VAL A 1 302 ? -12.392 1.620 9.903 1.00 51.28 302 VAL A C 1
ATOM 2261 O O . VAL A 1 302 ? -12.542 1.187 11.046 1.00 51.28 302 VAL A O 1
ATOM 2264 N N . GLY A 1 303 ? -11.606 1.013 9.013 1.00 52.12 303 GLY A N 1
ATOM 2265 C CA . GLY A 1 303 ? -10.966 -0.268 9.306 1.00 52.12 303 GLY A CA 1
ATOM 2266 C C . GLY A 1 303 ? -11.983 -1.399 9.519 1.00 52.12 303 GLY A C 1
ATOM 2267 O O . GLY A 1 303 ? -13.094 -1.388 8.986 1.00 52.12 303 GLY A O 1
ATOM 2268 N N . THR A 1 304 ? -11.597 -2.443 10.245 1.00 46.75 304 THR A N 1
ATOM 2269 C CA . THR A 1 304 ? -12.420 -3.648 10.444 1.00 46.75 304 THR A CA 1
ATOM 2270 C C . THR A 1 304 ? -13.370 -3.580 11.638 1.00 46.75 304 THR A C 1
ATOM 2272 O O . THR A 1 304 ? -14.144 -4.522 11.789 1.00 46.75 304 THR A O 1
ATOM 2275 N N . VAL A 1 305 ? -13.320 -2.518 12.454 1.00 48.94 305 VAL A N 1
ATOM 2276 C CA . VAL A 1 305 ? -13.873 -2.556 13.821 1.00 48.94 305 VAL A CA 1
ATOM 2277 C C . VAL A 1 305 ? -14.829 -1.406 14.144 1.00 48.94 305 VAL A C 1
ATOM 2279 O O . VAL A 1 305 ? -15.878 -1.667 14.711 1.00 48.94 305 VAL A O 1
ATOM 2282 N N . PHE A 1 306 ? -14.539 -0.160 13.764 1.00 55.47 306 PHE A N 1
ATOM 2283 C CA . PHE A 1 306 ? -15.299 0.982 14.294 1.00 55.47 306 PHE A CA 1
ATOM 2284 C C . PHE A 1 306 ? -16.428 1.388 13.365 1.00 55.47 306 PHE A C 1
ATOM 2286 O O . PHE A 1 306 ? -16.143 1.669 12.201 1.00 55.47 306 PHE A O 1
ATOM 2293 N N . LYS A 1 307 ? -17.672 1.470 13.841 1.00 55.19 307 LYS A N 1
ATOM 2294 C CA . LYS A 1 307 ? -18.759 2.177 13.148 1.00 55.19 307 LYS A CA 1
ATOM 2295 C C . LYS A 1 307 ? -18.993 3.494 13.906 1.00 55.19 307 LYS A C 1
ATOM 2297 O O . LYS A 1 307 ? -19.325 3.441 15.083 1.00 55.19 307 LYS A O 1
ATOM 2302 N N . PRO A 1 308 ? -18.892 4.672 13.259 1.00 50.03 308 PRO A N 1
ATOM 2303 C CA . PRO A 1 308 ? -19.179 5.963 13.905 1.00 50.03 308 PRO A CA 1
ATOM 2304 C C . PRO A 1 308 ? -20.566 6.035 14.567 1.00 50.03 308 PRO A C 1
ATOM 2306 O O . PRO A 1 308 ? -20.801 6.856 15.444 1.00 50.03 308 PRO A O 1
ATOM 2309 N N . THR A 1 309 ? -21.486 5.170 14.137 1.00 49.16 309 THR A N 1
ATOM 2310 C CA . THR A 1 309 ? -22.858 5.054 14.634 1.00 49.16 309 THR A CA 1
ATOM 2311 C C . THR A 1 309 ? -23.017 4.195 15.888 1.00 49.16 309 THR A C 1
ATOM 2313 O O . THR A 1 309 ? -24.106 4.204 16.456 1.00 49.16 309 THR A O 1
ATOM 2316 N N . ASP A 1 310 ? -21.994 3.448 16.318 1.00 53.34 310 ASP A N 1
ATOM 2317 C CA . ASP A 1 310 ? -22.128 2.512 17.445 1.00 53.34 310 ASP A CA 1
ATOM 2318 C C . ASP A 1 310 ? -22.045 3.234 18.804 1.00 53.34 310 ASP A C 1
ATOM 2320 O O . ASP A 1 310 ? -22.727 2.841 19.751 1.00 53.34 310 ASP A O 1
ATOM 2324 N N . SER A 1 311 ? -21.299 4.344 18.904 1.00 58.56 311 SER A N 1
ATOM 2325 C CA . SER A 1 311 ? -21.359 5.254 20.057 1.00 58.56 311 SER A CA 1
ATOM 2326 C C . SER A 1 311 ? -20.916 6.685 19.710 1.00 58.56 311 SER A C 1
ATOM 2328 O O . SER A 1 311 ? -19.975 6.902 18.947 1.00 58.56 311 SER A O 1
ATOM 2330 N N . ALA A 1 312 ? -21.567 7.690 20.312 1.00 67.12 312 ALA A N 1
ATOM 2331 C CA . ALA A 1 312 ? -21.200 9.103 20.137 1.00 67.12 312 ALA A CA 1
ATOM 2332 C C . ALA A 1 312 ? -19.760 9.411 20.606 1.00 67.12 312 ALA A C 1
ATOM 2334 O O . ALA A 1 312 ? -19.125 10.343 20.111 1.00 67.12 312 ALA A O 1
ATOM 2335 N N . GLU A 1 313 ? -19.242 8.614 21.542 1.00 71.38 313 GLU A N 1
ATOM 2336 C CA . GLU A 1 313 ? -17.893 8.745 22.091 1.00 71.38 313 GLU A CA 1
ATOM 2337 C C . GLU A 1 313 ? -16.816 8.348 21.068 1.00 71.38 313 GLU A C 1
ATOM 2339 O O . GLU A 1 313 ? -15.865 9.103 20.863 1.00 71.38 313 GLU A O 1
ATOM 2344 N N . GLU A 1 314 ? -16.992 7.233 20.349 1.00 69.31 314 GLU A N 1
ATOM 2345 C CA . GLU A 1 314 ? -16.056 6.799 19.298 1.00 69.31 314 GLU A CA 1
ATOM 2346 C C . GLU A 1 314 ? -15.989 7.795 18.135 1.00 69.31 314 GLU A C 1
ATOM 2348 O O . GLU A 1 314 ? -14.903 8.115 17.644 1.00 69.31 314 GLU A O 1
ATOM 2353 N N . GLY A 1 315 ? -17.136 8.344 17.721 1.00 71.69 315 GLY A N 1
ATOM 2354 C CA . GLY A 1 315 ? -17.185 9.396 16.702 1.00 71.69 315 GLY A CA 1
ATOM 2355 C C . GLY A 1 315 ? -16.404 10.648 17.121 1.00 71.69 315 GLY A C 1
ATOM 2356 O O . GLY A 1 315 ? -15.636 11.207 16.330 1.00 71.69 315 GLY A O 1
ATOM 2357 N N . GLN A 1 316 ? -16.525 11.056 18.389 1.00 78.12 316 GLN A N 1
ATOM 2358 C CA . GLN A 1 316 ? -15.784 12.193 18.932 1.00 78.12 316 GLN A CA 1
ATOM 2359 C C . GLN A 1 316 ? -14.274 11.918 19.011 1.00 78.12 316 GLN A C 1
ATOM 2361 O O . GLN A 1 316 ? -13.474 12.783 18.645 1.00 78.12 316 GLN A O 1
ATOM 2366 N N . GLN A 1 317 ? -13.874 10.717 19.434 1.00 80.81 317 GLN A N 1
ATOM 2367 C CA . GLN A 1 317 ? -12.469 10.303 19.493 1.00 80.81 317 GLN A CA 1
ATOM 2368 C C . GLN A 1 317 ? -11.830 10.253 18.097 1.00 80.81 317 GLN A C 1
ATOM 2370 O O . GLN A 1 317 ? -10.724 10.760 17.894 1.00 80.81 317 GLN A O 1
ATOM 2375 N N . LEU A 1 318 ? -12.550 9.723 17.106 1.00 80.62 318 LEU A N 1
ATOM 2376 C CA . LEU A 1 318 ? -12.105 9.675 15.716 1.00 80.62 318 LEU A CA 1
ATOM 2377 C C . LEU A 1 318 ? -11.959 11.075 15.104 1.00 80.62 318 LEU A C 1
ATOM 2379 O O . LEU A 1 318 ? -10.963 11.360 14.438 1.00 80.62 318 LEU A O 1
ATOM 2383 N N . SER A 1 319 ? -12.909 11.973 15.375 1.00 82.50 319 SER A N 1
ATOM 2384 C CA . SER A 1 319 ? -12.805 13.381 14.980 1.00 82.50 319 SER A CA 1
ATOM 2385 C C . SER A 1 319 ? -11.586 14.055 15.624 1.00 82.50 319 SER A C 1
ATOM 2387 O O . SER A 1 319 ? -10.810 14.723 14.937 1.00 82.50 319 SER A O 1
ATOM 2389 N N . GLY A 1 320 ? -11.339 13.801 16.914 1.00 86.38 320 GLY A N 1
ATOM 2390 C CA . GLY A 1 320 ? -10.143 14.266 17.620 1.00 86.38 320 GLY A CA 1
ATOM 2391 C C . GLY A 1 320 ? -8.842 13.787 16.965 1.00 86.38 320 GLY A C 1
ATOM 2392 O O . GLY A 1 320 ? -7.945 14.595 16.715 1.00 86.38 320 GLY A O 1
ATOM 2393 N N . PHE A 1 321 ? -8.759 12.506 16.591 1.00 88.81 321 PHE A N 1
ATOM 2394 C CA . PHE A 1 321 ? -7.615 11.953 15.855 1.00 88.81 321 PHE A CA 1
ATOM 2395 C C . PHE A 1 321 ? -7.377 12.680 14.521 1.00 88.81 321 PHE A C 1
ATOM 2397 O O . PHE A 1 321 ? -6.243 13.018 14.173 1.00 88.81 321 PHE A O 1
ATOM 2404 N N . PHE A 1 322 ? -8.443 12.967 13.771 1.00 89.81 322 PHE A N 1
ATOM 2405 C CA . PHE A 1 322 ? -8.361 13.657 12.480 1.00 89.81 322 PHE A CA 1
ATOM 2406 C C . PHE A 1 322 ? -7.889 15.102 12.624 1.00 89.81 322 PHE A C 1
ATOM 2408 O O . PHE A 1 322 ? -7.154 15.597 11.771 1.00 89.81 322 PHE A O 1
ATOM 2415 N N . GLN A 1 323 ? -8.279 15.770 13.708 1.00 90.00 323 GLN A N 1
ATOM 2416 C CA . GLN A 1 323 ? -7.865 17.142 13.985 1.00 90.00 323 GLN A CA 1
ATOM 2417 C C . GLN A 1 323 ? -6.368 17.250 14.272 1.00 90.00 323 GLN A C 1
ATOM 2419 O O . GLN A 1 323 ? -5.762 18.256 13.909 1.00 90.00 323 GLN A O 1
ATOM 2424 N N . VAL A 1 324 ? -5.746 16.229 14.869 1.00 92.69 324 VAL A N 1
ATOM 2425 C CA . VAL A 1 324 ? -4.322 16.263 15.258 1.00 92.69 324 VAL A CA 1
ATOM 2426 C C . VAL A 1 324 ? -3.378 15.584 14.259 1.00 92.69 324 VAL A C 1
ATOM 2428 O O . VAL A 1 324 ? -2.162 15.677 14.419 1.00 92.69 324 VAL A O 1
ATOM 2431 N N . THR A 1 325 ? -3.900 14.918 13.227 1.00 93.19 325 THR A N 1
ATOM 2432 C CA . THR A 1 325 ? -3.113 14.218 12.192 1.00 93.19 325 THR A CA 1
ATOM 2433 C C . THR A 1 325 ? -3.299 14.841 10.808 1.00 93.19 325 THR A C 1
ATOM 2435 O O . THR A 1 325 ? -4.186 15.663 10.582 1.00 93.19 325 THR A O 1
ATOM 2438 N N . SER A 1 326 ? -2.441 14.488 9.848 1.00 93.44 326 SER A N 1
ATOM 2439 C CA . SER A 1 326 ? -2.526 15.000 8.474 1.00 93.44 326 SER A CA 1
ATOM 2440 C C . SER A 1 326 ? -2.478 13.879 7.453 1.00 93.44 326 SER A C 1
ATOM 2442 O O . SER A 1 326 ? -1.865 12.841 7.692 1.00 93.44 326 SER A O 1
ATOM 2444 N N . PHE A 1 327 ? -3.120 14.110 6.308 1.00 93.19 327 PHE A N 1
ATOM 2445 C CA . PHE A 1 327 ? -3.000 13.265 5.124 1.00 93.19 327 PHE A CA 1
ATOM 2446 C C . PHE A 1 327 ? -1.580 13.324 4.567 1.00 93.19 327 PHE A C 1
ATOM 2448 O O . PHE A 1 327 ? -0.934 12.292 4.389 1.00 93.19 327 PHE A O 1
ATOM 2455 N N . LEU A 1 328 ? -1.070 14.539 4.355 1.00 93.56 328 LEU A N 1
ATOM 2456 C CA . LEU A 1 328 ? 0.274 14.747 3.838 1.00 93.56 328 LEU A CA 1
ATOM 2457 C C . LEU A 1 328 ? 1.315 14.401 4.913 1.00 93.56 328 LEU A C 1
ATOM 2459 O O . LEU A 1 328 ? 1.184 14.886 6.044 1.00 93.56 328 LEU A O 1
ATOM 2463 N N . PRO A 1 329 ? 2.358 13.619 4.577 1.00 92.94 329 PRO A N 1
ATOM 2464 C CA . PRO A 1 329 ? 3.474 13.360 5.479 1.00 92.94 329 PRO A CA 1
ATOM 2465 C C . PRO A 1 329 ? 4.053 14.655 6.050 1.00 92.94 329 PRO A C 1
ATOM 2467 O O . PRO A 1 329 ? 4.282 15.617 5.321 1.00 92.94 329 PRO A O 1
ATOM 2470 N N . PHE A 1 330 ? 4.259 14.677 7.364 1.00 94.31 330 PHE A N 1
ATOM 2471 C CA . PHE A 1 330 ? 4.702 15.826 8.160 1.00 94.31 330 PHE A CA 1
ATOM 2472 C C . PHE A 1 330 ? 3.779 17.049 8.140 1.00 94.31 330 PHE A C 1
ATOM 2474 O O . PHE A 1 330 ? 4.080 18.025 8.821 1.00 94.31 330 PHE A O 1
ATOM 2481 N N . GLY A 1 331 ? 2.626 17.016 7.463 1.00 94.12 331 GLY A N 1
ATOM 2482 C CA . GLY A 1 331 ? 1.721 18.166 7.408 1.00 94.12 331 GLY A CA 1
ATOM 2483 C C . GLY A 1 331 ? 1.276 18.628 8.800 1.00 94.12 331 GLY A C 1
ATOM 2484 O O . GLY A 1 331 ? 1.318 19.812 9.097 1.00 94.12 331 GLY A O 1
ATOM 2485 N N . ALA A 1 332 ? 0.966 17.695 9.707 1.00 93.62 332 ALA A N 1
ATOM 2486 C CA . ALA A 1 332 ? 0.582 18.038 11.080 1.00 93.62 332 ALA A CA 1
ATOM 2487 C C . ALA A 1 332 ? 1.745 18.621 11.905 1.00 93.62 332 ALA A C 1
ATOM 2489 O O . ALA A 1 332 ? 1.511 19.407 12.821 1.00 93.62 332 ALA A O 1
ATOM 2490 N N . VAL A 1 333 ? 2.990 18.264 11.575 1.00 94.00 333 VAL A N 1
ATOM 2491 C CA . VAL A 1 333 ? 4.192 18.835 12.202 1.00 94.00 333 VAL A CA 1
ATOM 2492 C C . VAL A 1 333 ? 4.424 20.257 11.694 1.00 94.00 333 VAL A C 1
ATOM 2494 O O . VAL A 1 333 ? 4.675 21.158 12.488 1.00 94.00 333 VAL A O 1
ATOM 2497 N N . LEU A 1 334 ? 4.278 20.473 10.383 1.00 95.00 334 LEU A N 1
ATOM 2498 C CA . LEU A 1 334 ? 4.388 21.795 9.759 1.00 95.00 334 LEU A CA 1
ATOM 2499 C C . LEU A 1 334 ? 3.304 22.760 10.261 1.00 95.00 334 LEU A C 1
ATOM 2501 O O . LEU A 1 334 ? 3.591 23.930 10.491 1.00 95.00 334 LEU A O 1
ATOM 2505 N N . ASP A 1 335 ? 2.094 22.254 10.507 1.00 93.81 335 ASP A N 1
ATOM 2506 C CA . ASP A 1 335 ? 0.981 23.019 11.083 1.00 93.81 335 ASP A CA 1
ATOM 2507 C C . ASP A 1 335 ? 1.128 23.265 12.602 1.00 93.81 335 ASP A C 1
ATOM 2509 O O . ASP A 1 335 ? 0.266 23.896 13.213 1.00 93.81 335 ASP A O 1
ATOM 2513 N N . GLY A 1 336 ? 2.166 22.723 13.250 1.00 93.12 336 GLY A N 1
ATOM 2514 C CA . GLY A 1 336 ? 2.384 22.835 14.698 1.00 93.12 336 GLY A CA 1
ATOM 2515 C C . GLY A 1 336 ? 1.436 21.995 15.566 1.00 93.12 336 GLY A C 1
ATOM 2516 O O . GLY A 1 336 ? 1.448 22.123 16.789 1.00 93.12 336 GLY A O 1
ATOM 2517 N N . ARG A 1 337 ? 0.628 21.118 14.958 1.00 93.62 337 ARG A N 1
ATOM 2518 C CA . ARG A 1 337 ? -0.280 20.187 15.657 1.00 93.62 337 ARG A CA 1
ATOM 2519 C C . ARG A 1 337 ? 0.465 19.006 16.283 1.00 93.62 337 ARG A C 1
ATOM 2521 O O . ARG A 1 337 ? -0.032 18.394 17.223 1.00 93.62 337 ARG A O 1
ATOM 2528 N N . GLN A 1 338 ? 1.649 18.693 15.761 1.00 94.25 338 GLN A N 1
ATOM 2529 C CA . GLN A 1 338 ? 2.546 17.634 16.223 1.00 94.25 338 GLN A CA 1
ATOM 2530 C C . GLN A 1 338 ? 3.967 18.180 16.385 1.00 94.25 338 GLN A C 1
ATOM 2532 O O . GLN A 1 338 ? 4.370 19.100 15.673 1.00 94.25 338 GLN A O 1
ATOM 2537 N N . LYS A 1 339 ? 4.754 17.604 17.298 1.00 93.62 339 LYS A N 1
ATOM 2538 C CA . LYS A 1 339 ? 6.157 17.990 17.507 1.00 93.62 339 LYS A CA 1
ATOM 2539 C C . LYS A 1 339 ? 7.092 16.967 16.878 1.00 93.62 339 LYS A C 1
ATOM 2541 O O . LYS A 1 339 ? 6.888 15.766 17.016 1.00 93.62 339 LYS A O 1
ATOM 2546 N N . LEU A 1 340 ? 8.164 17.443 16.245 1.00 92.62 340 LEU A N 1
ATOM 2547 C CA . LEU A 1 340 ? 9.178 16.567 15.652 1.00 92.62 340 LEU A CA 1
ATOM 2548 C C . LEU A 1 340 ? 9.926 15.730 16.708 1.00 92.62 340 LEU A C 1
ATOM 2550 O O . LEU A 1 340 ? 10.324 14.609 16.413 1.00 92.62 340 LEU A O 1
ATOM 2554 N N . GLY A 1 341 ? 10.081 16.257 17.930 1.00 93.69 341 GLY A N 1
ATOM 2555 C CA . GLY A 1 341 ? 10.664 15.518 19.057 1.00 93.69 341 GLY A CA 1
ATOM 2556 C C . GLY A 1 341 ? 9.862 14.260 19.388 1.00 93.69 341 GLY A C 1
ATOM 2557 O O . GLY A 1 341 ? 10.421 13.170 19.377 1.00 93.69 341 GLY A O 1
ATOM 2558 N N . ASP A 1 342 ? 8.545 14.406 19.552 1.00 92.00 342 ASP A N 1
ATOM 2559 C CA . ASP A 1 342 ? 7.628 13.294 19.828 1.00 92.00 342 ASP A CA 1
ATOM 2560 C C . ASP A 1 342 ? 7.645 12.258 18.690 1.00 92.00 342 ASP A C 1
ATOM 2562 O O . ASP A 1 342 ? 7.635 11.056 18.937 1.00 92.00 342 ASP A O 1
ATOM 2566 N N . VAL A 1 343 ? 7.725 12.709 17.429 1.00 90.81 343 VAL A N 1
ATOM 2567 C CA . VAL A 1 343 ? 7.880 11.805 16.275 1.00 90.81 343 VAL A CA 1
ATOM 2568 C C . VAL A 1 343 ? 9.164 10.988 16.397 1.00 90.81 343 VAL A C 1
ATOM 2570 O O . VAL A 1 343 ? 9.126 9.781 16.200 1.00 90.81 343 VAL A O 1
ATOM 2573 N N . ALA A 1 344 ? 10.295 11.626 16.702 1.00 92.12 344 ALA A N 1
ATOM 2574 C CA . ALA A 1 344 ? 11.584 10.947 16.789 1.00 92.12 344 ALA A CA 1
ATOM 2575 C C . ALA A 1 344 ? 11.675 9.993 17.991 1.00 92.12 344 ALA A C 1
ATOM 2577 O O . ALA A 1 344 ? 12.364 8.985 17.897 1.00 92.12 344 ALA A O 1
ATOM 2578 N N . GLU A 1 345 ? 10.999 10.287 19.100 1.00 92.50 345 GLU A N 1
ATOM 2579 C CA . GLU A 1 345 ? 10.985 9.424 20.286 1.00 92.50 345 GLU A CA 1
ATOM 2580 C C . GLU A 1 345 ? 10.079 8.198 20.105 1.00 92.50 345 GLU A C 1
ATOM 2582 O O . GLU A 1 345 ? 10.429 7.099 20.526 1.00 92.50 345 GLU A O 1
ATOM 2587 N N . GLU A 1 346 ? 8.934 8.369 19.443 1.00 90.31 346 GLU A N 1
ATOM 2588 C CA . GLU A 1 346 ? 7.925 7.316 19.297 1.00 90.31 346 GLU A CA 1
ATOM 2589 C C . GLU A 1 346 ? 8.059 6.492 18.009 1.00 90.31 346 GLU A C 1
ATOM 2591 O O . GLU A 1 346 ? 7.300 5.541 17.805 1.00 90.31 346 GLU A O 1
ATOM 2596 N N . LEU A 1 347 ? 8.971 6.856 17.102 1.00 89.31 347 LEU A N 1
ATOM 2597 C CA . LEU A 1 347 ? 9.171 6.098 15.871 1.00 89.31 347 LEU A CA 1
ATOM 2598 C C . LEU A 1 347 ? 9.729 4.706 16.216 1.00 89.31 347 LEU A C 1
ATOM 2600 O O . LEU A 1 347 ? 10.739 4.619 16.919 1.00 89.31 347 LEU A O 1
ATOM 2604 N N . PRO A 1 348 ? 9.125 3.615 15.710 1.00 90.56 348 PRO A N 1
ATOM 2605 C CA . PRO A 1 348 ? 9.651 2.262 15.887 1.00 90.56 348 PRO A CA 1
ATOM 2606 C C . PRO A 1 348 ? 10.937 2.088 15.055 1.00 90.56 348 PRO A C 1
ATOM 2608 O O . PRO A 1 348 ? 10.932 1.572 13.936 1.00 90.56 348 PRO A O 1
ATOM 2611 N N . TRP A 1 349 ? 12.050 2.634 15.563 1.00 92.31 349 TRP A N 1
ATOM 2612 C CA . TRP A 1 349 ? 13.323 2.757 14.843 1.00 92.31 349 TRP A CA 1
ATOM 2613 C C . TRP A 1 349 ? 13.904 1.409 14.457 1.00 92.31 349 TRP A C 1
ATOM 2615 O O . TRP A 1 349 ? 14.480 1.284 13.378 1.00 92.31 349 TRP A O 1
ATOM 2625 N N . LEU A 1 350 ? 13.759 0.405 15.320 1.00 94.19 350 LEU A N 1
ATOM 2626 C CA . LEU A 1 350 ? 14.273 -0.928 15.051 1.00 94.19 350 LEU A CA 1
ATOM 2627 C C . LEU A 1 350 ? 13.563 -1.529 13.834 1.00 94.19 350 LEU A C 1
ATOM 2629 O O . LEU A 1 350 ? 14.216 -1.944 12.880 1.00 94.19 350 LEU A O 1
ATOM 2633 N N . GLU A 1 351 ? 12.236 -1.505 13.839 1.00 93.81 351 GLU A N 1
ATOM 2634 C CA . GLU A 1 351 ? 11.371 -1.993 12.769 1.00 93.81 351 GLU A CA 1
ATOM 2635 C C . GLU A 1 351 ? 11.591 -1.196 11.484 1.00 93.81 351 GLU A C 1
ATOM 2637 O O . GLU A 1 351 ? 11.646 -1.775 10.401 1.00 93.81 351 GLU A O 1
ATOM 2642 N N . PHE A 1 352 ? 11.786 0.119 11.596 1.00 95.12 352 PHE A N 1
ATOM 2643 C CA . PHE A 1 352 ? 12.094 0.980 10.461 1.00 95.12 352 PHE A CA 1
ATOM 2644 C C . PHE A 1 352 ? 13.454 0.646 9.833 1.00 95.12 352 PHE A C 1
ATOM 2646 O O . PHE A 1 352 ? 13.549 0.512 8.612 1.00 95.12 352 PHE A O 1
ATOM 2653 N N . ILE A 1 353 ? 14.508 0.466 10.636 1.00 96.81 353 ILE A N 1
ATOM 2654 C CA . ILE A 1 353 ? 15.861 0.130 10.159 1.00 96.81 353 ILE A CA 1
ATOM 2655 C C . ILE A 1 353 ? 15.893 -1.278 9.558 1.00 96.81 353 ILE A C 1
ATOM 2657 O O . ILE A 1 353 ? 16.424 -1.473 8.458 1.00 96.81 353 ILE A O 1
ATOM 2661 N N . VAL A 1 354 ? 15.307 -2.259 10.250 1.00 96.88 354 VAL A N 1
ATOM 2662 C CA . VAL A 1 354 ? 15.194 -3.640 9.761 1.00 96.88 354 VAL A CA 1
ATOM 2663 C C . VAL A 1 354 ? 14.369 -3.667 8.478 1.00 96.88 354 VAL A C 1
ATOM 2665 O O . VAL A 1 354 ? 14.801 -4.247 7.484 1.00 96.88 354 VAL A O 1
ATOM 2668 N N . GLY A 1 355 ? 13.226 -2.982 8.466 1.00 96.00 355 GLY A N 1
ATOM 2669 C CA . GLY A 1 355 ? 12.349 -2.887 7.309 1.00 96.00 355 GLY A CA 1
ATOM 2670 C C . GLY A 1 355 ? 13.005 -2.194 6.117 1.00 96.00 355 GLY A C 1
ATOM 2671 O O . GLY A 1 355 ? 12.839 -2.649 4.992 1.00 96.00 355 GLY A O 1
ATOM 2672 N N . THR A 1 356 ? 13.817 -1.159 6.349 1.00 97.69 356 THR A N 1
ATOM 2673 C CA . THR A 1 356 ? 14.587 -0.482 5.291 1.00 97.69 356 THR A CA 1
ATOM 2674 C C . THR A 1 356 ? 15.653 -1.408 4.714 1.00 97.69 356 THR A C 1
ATOM 2676 O O . THR A 1 356 ? 15.804 -1.510 3.498 1.00 97.69 356 THR A O 1
ATOM 2679 N N . SER A 1 357 ? 16.366 -2.136 5.576 1.00 97.50 357 SER A N 1
ATOM 2680 C CA . SER A 1 357 ? 17.403 -3.082 5.154 1.00 97.50 357 SER A CA 1
ATOM 2681 C C . SER A 1 357 ? 16.812 -4.239 4.345 1.00 97.50 357 SER A C 1
ATOM 2683 O O . SER A 1 357 ? 17.334 -4.604 3.292 1.00 97.50 357 SER A O 1
ATOM 2685 N N . LEU A 1 358 ? 15.686 -4.790 4.807 1.00 96.12 358 LEU A N 1
ATOM 2686 C CA . LEU A 1 358 ? 14.935 -5.810 4.084 1.00 96.12 358 LEU A CA 1
ATOM 2687 C C . LEU A 1 358 ? 14.372 -5.254 2.772 1.00 96.12 358 LEU A C 1
ATOM 2689 O O . LEU A 1 358 ? 14.486 -5.908 1.741 1.00 96.12 358 LEU A O 1
ATOM 2693 N N . GLY A 1 359 ? 13.828 -4.038 2.796 1.00 96.06 359 GLY A N 1
ATOM 2694 C CA . GLY A 1 359 ? 13.303 -3.335 1.631 1.00 96.06 359 GLY A CA 1
ATOM 2695 C C . GLY A 1 359 ? 14.338 -3.166 0.528 1.00 96.06 359 GLY A C 1
ATOM 2696 O O . GLY A 1 359 ? 14.047 -3.449 -0.626 1.00 96.06 359 GLY A O 1
ATOM 2697 N N . TRP A 1 360 ? 15.573 -2.807 0.881 1.00 96.56 360 TRP A N 1
ATOM 2698 C CA . TRP A 1 360 ? 16.684 -2.750 -0.069 1.00 96.56 360 TRP A CA 1
ATOM 2699 C C . TRP A 1 360 ? 16.940 -4.103 -0.750 1.00 96.56 360 TRP A C 1
ATOM 2701 O O . TRP A 1 360 ? 17.119 -4.181 -1.967 1.00 96.56 360 TRP A O 1
ATOM 2711 N N . LEU A 1 361 ? 16.962 -5.190 0.029 1.00 96.06 361 LEU A N 1
ATOM 2712 C CA . LEU A 1 361 ? 17.161 -6.540 -0.503 1.00 96.06 361 LEU A CA 1
ATOM 2713 C C . LEU A 1 361 ? 15.993 -6.973 -1.394 1.00 96.06 361 LEU A C 1
ATOM 2715 O O . LEU A 1 361 ? 16.229 -7.536 -2.463 1.00 96.06 361 LEU A O 1
ATOM 2719 N N . LEU A 1 362 ? 14.758 -6.707 -0.967 1.00 95.12 362 LEU A N 1
ATOM 2720 C CA . LEU A 1 362 ? 13.546 -7.025 -1.716 1.00 95.12 362 LEU A CA 1
ATOM 2721 C C . LEU A 1 362 ? 13.486 -6.250 -3.027 1.00 95.12 362 LEU A C 1
ATOM 2723 O O . LEU A 1 362 ? 13.294 -6.872 -4.064 1.00 95.12 362 LEU A O 1
ATOM 2727 N N . GLU A 1 363 ? 13.730 -4.941 -3.010 1.00 95.19 363 GLU A N 1
ATOM 2728 C CA . GLU A 1 363 ? 13.727 -4.114 -4.218 1.00 95.19 363 GLU A CA 1
ATOM 2729 C C . GLU A 1 363 ? 14.772 -4.617 -5.217 1.00 95.19 363 GLU A C 1
ATOM 2731 O O . GLU A 1 363 ? 14.464 -4.857 -6.383 1.00 95.19 363 GLU A O 1
ATOM 2736 N N . LYS A 1 364 ? 15.992 -4.921 -4.752 1.00 92.94 364 LYS A N 1
ATOM 2737 C CA . LYS A 1 364 ? 17.024 -5.525 -5.605 1.00 92.94 364 LYS A CA 1
ATOM 2738 C C . LYS A 1 364 ? 16.563 -6.852 -6.219 1.00 92.94 364 LYS A C 1
ATOM 2740 O O . LYS A 1 364 ? 16.833 -7.098 -7.392 1.00 92.94 364 LYS A O 1
ATOM 2745 N N . ARG A 1 365 ? 15.890 -7.712 -5.447 1.00 93.12 365 ARG A N 1
ATOM 2746 C CA . ARG A 1 365 ? 15.361 -9.003 -5.927 1.00 93.12 365 ARG A CA 1
ATOM 2747 C C . ARG A 1 365 ? 14.199 -8.836 -6.904 1.00 93.12 365 ARG A C 1
ATOM 2749 O O . ARG A 1 365 ? 14.139 -9.579 -7.880 1.00 93.12 365 ARG A O 1
ATOM 2756 N N . ILE A 1 366 ? 13.315 -7.870 -6.670 1.00 91.62 366 ILE A N 1
ATOM 2757 C CA . ILE A 1 366 ? 12.216 -7.522 -7.576 1.00 91.62 366 ILE A CA 1
ATOM 2758 C C . ILE A 1 366 ? 12.798 -7.080 -8.916 1.00 91.62 366 ILE A C 1
ATOM 2760 O O . ILE A 1 366 ? 12.466 -7.671 -9.935 1.00 91.62 366 ILE A O 1
ATOM 2764 N N . LEU A 1 367 ? 13.733 -6.127 -8.917 1.00 91.00 367 LEU A N 1
ATOM 2765 C CA . LEU A 1 367 ? 14.362 -5.627 -10.142 1.00 91.00 367 LEU A CA 1
ATOM 2766 C C . LEU A 1 367 ? 15.139 -6.720 -10.893 1.00 91.00 367 LEU A C 1
ATOM 2768 O O . LEU A 1 367 ? 15.040 -6.797 -12.114 1.00 91.00 367 LEU A O 1
ATOM 2772 N N . GLN A 1 368 ? 15.859 -7.597 -10.178 1.00 88.94 368 GLN A N 1
ATOM 2773 C CA . GLN A 1 368 ? 16.480 -8.797 -10.765 1.00 88.94 368 GLN A CA 1
ATOM 2774 C C . GLN A 1 368 ? 15.444 -9.668 -11.481 1.00 88.94 368 GLN A C 1
ATOM 2776 O O . GLN A 1 368 ? 15.613 -9.993 -12.650 1.00 88.94 368 GLN A O 1
ATOM 2781 N N . SER A 1 369 ? 14.356 -10.003 -10.788 1.00 88.38 369 SER A N 1
ATOM 2782 C CA . SER A 1 369 ? 13.318 -10.891 -11.320 1.00 88.38 369 SER A CA 1
ATOM 2783 C C . SER A 1 369 ? 12.602 -10.264 -12.515 1.00 88.38 369 SER A C 1
ATOM 2785 O O . SER A 1 369 ? 12.316 -10.947 -13.489 1.00 88.38 369 SER A O 1
ATOM 2787 N N . LEU A 1 370 ? 12.328 -8.957 -12.469 1.00 88.69 370 LEU A N 1
ATOM 2788 C CA . LEU A 1 370 ? 11.722 -8.232 -13.584 1.00 88.69 370 LEU A CA 1
ATOM 2789 C C . LEU A 1 370 ? 12.621 -8.246 -14.816 1.00 88.69 370 LEU A C 1
ATOM 2791 O O . LEU A 1 370 ? 12.127 -8.460 -15.917 1.00 88.69 370 LEU A O 1
ATOM 2795 N N . HIS A 1 371 ? 13.928 -8.068 -14.635 1.00 85.25 371 HIS A N 1
ATOM 2796 C CA . HIS A 1 371 ? 14.882 -8.180 -15.730 1.00 85.25 371 HIS A CA 1
ATOM 2797 C C . HIS A 1 371 ? 14.898 -9.593 -16.325 1.00 85.25 371 HIS A C 1
ATOM 2799 O O . HIS A 1 371 ? 14.756 -9.746 -17.530 1.00 85.25 371 HIS A O 1
ATOM 2805 N N . GLU A 1 372 ? 14.990 -10.627 -15.484 1.00 85.94 372 GLU A N 1
ATOM 2806 C CA . GLU A 1 372 ? 14.997 -12.032 -15.919 1.00 85.94 372 GLU A CA 1
ATOM 2807 C C . GLU A 1 372 ? 13.705 -12.456 -16.633 1.00 85.94 372 GLU A C 1
ATOM 2809 O O . GLU A 1 372 ? 13.748 -13.304 -17.515 1.00 85.94 372 GLU A O 1
ATOM 2814 N N . LEU A 1 373 ? 12.558 -11.885 -16.255 1.00 84.81 373 LEU A N 1
ATOM 2815 C CA . LEU A 1 373 ? 11.259 -12.184 -16.867 1.00 84.81 373 LEU A CA 1
ATOM 2816 C C . LEU A 1 373 ? 10.995 -11.411 -18.166 1.00 84.81 373 LEU A C 1
ATOM 2818 O O . LEU A 1 373 ? 10.056 -11.756 -18.882 1.00 84.81 373 LEU A O 1
ATOM 2822 N N . THR A 1 374 ? 11.751 -10.343 -18.431 1.00 81.31 374 THR A N 1
ATOM 2823 C CA . THR A 1 374 ? 11.522 -9.450 -19.582 1.00 81.31 374 THR A CA 1
ATOM 2824 C C . THR A 1 374 ? 12.629 -9.493 -20.629 1.00 81.31 374 THR A C 1
ATOM 2826 O O . THR A 1 374 ? 12.390 -9.033 -21.746 1.00 81.31 374 THR A O 1
ATOM 2829 N N . ALA A 1 375 ? 13.792 -10.054 -20.287 1.00 75.69 375 ALA A N 1
ATOM 2830 C CA . ALA A 1 375 ? 14.822 -10.492 -21.227 1.00 75.69 375 ALA A CA 1
ATOM 2831 C C . ALA A 1 375 ? 14.371 -11.746 -21.992 1.00 75.69 375 ALA A C 1
ATOM 2833 O O . ALA A 1 375 ? 14.720 -11.843 -23.192 1.00 75.69 375 ALA A O 1
#

Foldseek 3Di:
DDPPPDPPPVVVPVVPDDDPDDDDDDDDDDDDDDDDDDDDPPPPPPPPDPDDPLLVQLLVLLCQLLCLLLVCVLCVVVQLLVQLVVCVVVVVECDPVAFAPPPDQDDLQAGRHCHPGSSSRSLVVSVVVSVVSNCVSLVSSVVSLLVVLLPPPCPLVPDQDDCLVPDDPVSVVLLVVLLLLQLLLLLLQQLCQVDQALLHADFDKDAQVVVVVVPDDDDDDDSPRQDDPRIGTDNLCNLDQFAQQLQANCSNLQSLQSNLVSQLVLLRVDPSSCSNSVSSNVSSLVSLVSLVVCLVVLVAGRHPDDRCPPDVVVNVSNVVSPVLGHHHGCPSVVVVSHPPVRNVVRHPVVSSVVSSVVSSVVSSVVSNVSVVSSD

Sequence (375 aa):
MTIIIVDYTNGFLSSFQLPKHVKVTPAEYFSPNSNPGYDSTSSLQMASSPLTNDEAALAFWVVAFASSHIGMSATRSFIISTLGDMASSLDLVGREEWKLPDWWPGDSSGGDRLFPDADTAGRQIYRAGYTAVSFVTLGSAFAAYLTASSGASADVSVNTLGFVDDMGSDARFLYSAYMGTAALSFGASIASLFNASPLGLMPNFETQSSLSSSGDKQLLPDSPGDTLGGIRRDDSLKFTARGLTRITRHPLILPVVPWGIATSYLAGNRLCDYVLFGGLAMYAVAGCFAQDLRVIREEGSVGTVFKPTDSAEEGQQLSGFFQVTSFLPFGAVLDGRQKLGDVAEELPWLEFIVGTSLGWLLEKRILQSLHELTA

Radius of gyration: 25.8 Å; chains: 1; bounding box: 62×75×78 Å

pLDDT: mean 76.26, std 22.3, range [16.83, 98.25]

Secondary structure (DSSP, 8-state):
--------HHHHHHT----S----PPPPP-PPPP--------------PPPPHHHHHHHHHHHHHHHHHHHHHHTHHHHHHHHHHHHHHTT-TT-TT-BPPTTS--BTTTBTBS-SSHHHHHHHHHHHHHHHHHHHHHHHHHHHHHHHHHHS-GGG---SSS-GGGS-HHHHHHHHHHHHHHHHHHHHHHHHHTS--TTSSPPPEEEHHHHTTS-----PPPPTTSEETTEEE-SGGGGS--GGGGT-S-TTTTTHHHHHHHHHHHTTS-HHHIIIIIHHHHHHHHHHHHHHHHHHTT-S-BTTTB-TTT-HHHHHHHHHHHHH--SSTTHHHHTTSS-HHHHHHHS-HHHHHHHHHHHHHHHHHHHHHHHHHH-

Organism: NCBI:txid265543